Protein AF-A0A1V5ZKK0-F1 (afdb_monomer_lite)

Secondary structure (DSSP, 8-state):
-EEEEEEE-TT--EEEEEEEEEEE--SS-TT-TT---EEEEEEEEEEEEESS--BTTT-----EEEEEEE--TTEEEEEEES--TT-EE--SSS--GGGEEEETTEEEEE--SS--EEEEEEGGG-EEEEEEEETTTTEEEEEEEPPPSSB-----SS--TT-TTS--EEEEEEE-GGG-EEEEEEE-PBPEETTEE--EEEEEEEEEEES-HHHHHHHIIIII-----TTT-

Radius of gyration: 18.21 Å; chains: 1; bounding box: 48×32×50 Å

Foldseek 3Di:
DKDWDWDQDPLRDTWTKIKDKDKDWDPDDPPCPPFPKDKGKMKIKIKIFTPDWAFPVRDDDWDKDKDKDFAQAPKKKWWFFPAAPPQKDFLAFDDQPVQWDGDPGHIIGRAEAAGKGKIFGAVVRHIQWMWMADQVQQKIKIKGWDADDADFWAPHPDDRVVDGRPGGGQWMWIRGHVVRMIMTMGIYHFDDDPSTTGMTMIMMMMMMIHDHNVSVQVCCCPPVVDHDDPVSD

Sequence (233 aa):
MDKRILLLNRKGVQVDVNYRRMVSSPGAVPGLDGYALKWVCYHTEDSFAPNGNYREQEVLFAPWSLEQFPGADGIVAFAGADHTDDIVNSDFYGDPSDRITGTPYGFVYRLGGEGRQQIGVKINSRPRMIGALDTRRSLLLLRKTRQEPGLYFNIADNEQVAGPFSAADLYSIFNGGDLGFYELETIGAMNTADGCLAASALYSETLILKGRTAELLRYLSEREDVRLDSSLI

Structure (mmCIF, N/CA/C/O backbone):
data_AF-A0A1V5ZKK0-F1
#
_entry.id   AF-A0A1V5ZKK0-F1
#
loop_
_atom_site.group_PDB
_atom_site.id
_atom_site.type_symbol
_atom_site.label_atom_id
_atom_site.label_alt_id
_atom_site.label_comp_id
_atom_site.label_asym_id
_atom_site.label_entity_id
_atom_site.label_seq_id
_atom_site.pdbx_PDB_ins_code
_atom_site.Cartn_x
_atom_site.Cartn_y
_atom_site.Cartn_z
_atom_site.occupancy
_atom_site.B_iso_or_equiv
_atom_site.auth_seq_id
_atom_site.auth_comp_id
_atom_site.auth_asym_id
_atom_site.auth_atom_id
_atom_site.pdbx_PDB_model_num
ATOM 1 N N . MET A 1 1 ? -21.713 -8.243 -5.086 1.00 65.88 1 MET A N 1
ATOM 2 C CA . MET A 1 1 ? -22.390 -9.238 -4.229 1.00 65.88 1 MET A CA 1
ATOM 3 C C . MET A 1 1 ? -22.191 -8.773 -2.808 1.00 65.88 1 MET A C 1
ATOM 5 O O . MET A 1 1 ? -21.046 -8.533 -2.443 1.00 65.88 1 MET A O 1
ATOM 9 N N . ASP A 1 2 ? -23.276 -8.613 -2.061 1.00 86.75 2 ASP A N 1
ATOM 10 C CA . ASP A 1 2 ? -23.209 -8.156 -0.675 1.00 86.75 2 ASP A CA 1
ATOM 11 C C . ASP A 1 2 ? -23.168 -9.380 0.237 1.00 86.75 2 ASP A C 1
ATOM 13 O O . ASP A 1 2 ? -23.945 -10.325 0.069 1.00 86.75 2 ASP A O 1
ATOM 17 N N . LYS A 1 3 ? -22.223 -9.391 1.173 1.00 95.50 3 LYS A N 1
ATOM 18 C CA . LYS A 1 3 ? -22.030 -10.466 2.144 1.00 95.50 3 LYS A CA 1
ATOM 19 C C . LYS A 1 3 ? -22.194 -9.889 3.540 1.00 95.50 3 LYS A C 1
ATOM 21 O O . LYS A 1 3 ? -21.447 -8.999 3.924 1.00 95.50 3 LYS A O 1
ATOM 26 N N . ARG A 1 4 ? -23.126 -10.429 4.323 1.00 96.94 4 ARG A N 1
ATOM 27 C CA . ARG A 1 4 ? -23.200 -10.143 5.759 1.00 96.94 4 ARG A CA 1
ATOM 28 C C . ARG A 1 4 ? -22.134 -10.952 6.494 1.00 96.94 4 ARG A C 1
ATOM 30 O O . ARG A 1 4 ? -21.988 -12.150 6.243 1.00 96.94 4 ARG A O 1
ATOM 37 N N . ILE A 1 5 ? -21.377 -10.300 7.366 1.00 96.19 5 ILE A N 1
ATOM 38 C CA . ILE A 1 5 ? -20.265 -10.881 8.118 1.00 96.19 5 ILE A CA 1
ATOM 39 C C . ILE A 1 5 ? -20.448 -10.520 9.591 1.00 96.19 5 ILE A C 1
ATOM 41 O O . ILE A 1 5 ? -20.732 -9.373 9.922 1.00 96.19 5 ILE A O 1
ATOM 45 N N . LEU A 1 6 ? -20.264 -11.505 10.467 1.00 96.50 6 LEU A N 1
ATOM 46 C CA . LEU A 1 6 ? -20.140 -11.298 11.906 1.00 96.50 6 LEU A CA 1
ATOM 47 C C . LEU A 1 6 ? -18.670 -11.442 12.284 1.00 96.50 6 LEU A C 1
ATOM 49 O O . LEU A 1 6 ? -18.073 -12.497 12.067 1.00 96.50 6 LEU A O 1
ATOM 53 N N . LEU A 1 7 ? -18.094 -10.377 12.827 1.00 94.94 7 LEU A N 1
ATOM 54 C CA . LEU A 1 7 ? -16.702 -10.313 13.260 1.00 94.94 7 LEU A CA 1
ATOM 55 C C . LEU A 1 7 ? -16.649 -10.202 14.779 1.00 94.94 7 LEU A C 1
ATOM 57 O O . LEU A 1 7 ? -17.482 -9.533 15.381 1.00 94.94 7 LEU A O 1
ATOM 61 N N . LEU A 1 8 ? -15.668 -10.847 15.402 1.00 95.00 8 LEU A N 1
ATOM 62 C CA . LEU A 1 8 ? -15.460 -10.799 16.845 1.00 95.00 8 LEU A CA 1
ATOM 63 C C . LEU A 1 8 ? -14.111 -10.144 17.123 1.00 95.00 8 LEU A C 1
ATOM 65 O O . LEU A 1 8 ? -13.084 -10.643 16.667 1.00 95.00 8 LEU A O 1
ATOM 69 N N . ASN A 1 9 ? -14.105 -9.039 17.865 1.00 91.88 9 ASN A N 1
ATOM 70 C CA . ASN A 1 9 ? -12.850 -8.403 18.262 1.00 91.88 9 ASN A CA 1
ATOM 71 C C . ASN A 1 9 ? -12.283 -9.010 19.561 1.00 91.88 9 ASN A C 1
ATOM 73 O O . ASN A 1 9 ? -12.950 -9.769 20.266 1.00 91.88 9 ASN A O 1
ATOM 77 N N . ARG A 1 10 ? -11.049 -8.629 19.923 1.00 88.06 10 ARG A N 1
ATOM 78 C CA . ARG A 1 10 ? -10.360 -9.126 21.132 1.00 88.06 10 ARG A CA 1
ATOM 79 C C . ARG A 1 10 ? -11.076 -8.786 22.452 1.00 88.06 10 ARG A C 1
ATOM 81 O O . ARG A 1 10 ? -10.813 -9.437 23.456 1.00 88.06 10 ARG A O 1
ATOM 88 N N . LYS A 1 11 ? -11.982 -7.799 22.463 1.00 90.75 11 LYS A N 1
ATOM 89 C CA . LYS A 1 11 ? -12.821 -7.445 23.625 1.00 90.75 11 LYS A CA 1
ATOM 90 C C . LYS A 1 11 ? -14.106 -8.284 23.711 1.00 90.75 11 LYS A C 1
ATOM 92 O O . LYS A 1 11 ? -14.902 -8.076 24.620 1.00 90.75 11 LYS A O 1
ATOM 97 N N . GLY A 1 12 ? -14.336 -9.203 22.771 1.00 94.38 12 GLY A N 1
ATOM 98 C CA . GLY A 1 12 ? -15.561 -9.999 22.698 1.00 94.38 12 GLY A CA 1
ATOM 99 C C . GLY A 1 12 ? -16.753 -9.258 22.080 1.00 94.38 12 GLY A C 1
ATOM 100 O O . GLY A 1 12 ? -17.872 -9.764 22.133 1.00 94.38 12 GLY A O 1
ATOM 101 N N . VAL A 1 13 ? -16.539 -8.079 21.484 1.00 95.88 13 VAL A N 1
ATOM 102 C CA . VAL A 1 13 ? -17.599 -7.326 20.799 1.00 95.88 13 VAL A CA 1
ATOM 103 C C . VAL A 1 13 ? -17.849 -7.958 19.434 1.00 95.88 13 VAL A C 1
ATOM 105 O O . VAL A 1 13 ? -16.924 -8.100 18.630 1.00 95.88 13 VAL A O 1
ATOM 108 N N . GLN A 1 14 ? -19.103 -8.330 19.180 1.00 97.06 14 GLN A N 1
ATOM 109 C CA . GLN A 1 14 ? -19.552 -8.820 17.880 1.00 97.06 14 GLN A CA 1
ATOM 110 C C . GLN A 1 14 ? -19.979 -7.649 16.998 1.00 97.06 14 GLN A C 1
ATOM 112 O O . GLN A 1 14 ? -20.911 -6.922 17.337 1.00 97.06 14 GLN A O 1
ATOM 117 N N . VAL A 1 15 ? -19.315 -7.493 15.859 1.00 96.81 15 VAL A N 1
ATOM 118 C CA . VAL A 1 15 ? -19.600 -6.463 14.861 1.00 96.81 15 VAL A CA 1
ATOM 119 C C . VAL A 1 15 ? -20.263 -7.128 13.659 1.00 96.81 15 VAL A C 1
ATOM 121 O O . VAL A 1 15 ? -19.663 -7.966 12.986 1.00 96.81 15 VAL A O 1
ATOM 124 N N . ASP A 1 16 ? -21.519 -6.776 13.416 1.00 97.56 16 ASP A N 1
ATOM 125 C CA . ASP A 1 16 ? -22.316 -7.212 12.276 1.00 97.56 16 ASP A CA 1
ATOM 126 C C . ASP A 1 16 ? -22.197 -6.169 11.171 1.00 97.56 16 ASP A C 1
ATOM 128 O O . ASP A 1 16 ? -22.579 -5.010 11.353 1.00 97.56 16 ASP A O 1
ATOM 132 N N . VAL A 1 17 ? -21.643 -6.572 10.034 1.00 97.00 17 VAL A N 1
ATOM 133 C CA . VAL A 1 17 ? -21.359 -5.677 8.914 1.00 97.00 17 VAL A CA 1
ATOM 134 C C . VAL A 1 17 ? -21.806 -6.297 7.601 1.00 97.00 17 VAL A C 1
ATOM 136 O O . VAL A 1 17 ? -21.668 -7.501 7.372 1.00 97.00 17 VAL A O 1
ATOM 139 N N . ASN A 1 18 ? -22.291 -5.461 6.692 1.00 97.69 18 ASN A N 1
ATOM 140 C CA . ASN A 1 18 ? -22.380 -5.810 5.283 1.00 97.69 18 ASN A CA 1
ATOM 141 C C . ASN A 1 18 ? -21.073 -5.425 4.604 1.00 97.69 18 ASN A C 1
ATOM 143 O O . ASN A 1 18 ? -20.623 -4.288 4.718 1.00 97.69 18 ASN A O 1
ATOM 147 N N . TYR A 1 19 ? -20.493 -6.372 3.885 1.00 96.88 19 TYR A N 1
ATOM 148 C CA . TYR A 1 19 ? -19.326 -6.186 3.043 1.00 96.88 19 TYR A CA 1
ATOM 149 C C . TYR A 1 19 ? -19.723 -6.265 1.575 1.00 96.88 19 TYR A C 1
ATOM 151 O O . TYR A 1 19 ? -20.467 -7.165 1.169 1.00 96.88 19 TYR A O 1
ATOM 159 N N . ARG A 1 20 ? -19.167 -5.365 0.769 1.00 97.06 20 ARG A N 1
ATOM 160 C CA . ARG A 1 20 ? -19.293 -5.377 -0.683 1.00 97.06 20 ARG A CA 1
ATOM 161 C C . ARG A 1 20 ? -17.936 -5.102 -1.311 1.00 97.06 20 ARG A C 1
ATOM 163 O O . ARG A 1 20 ? -17.318 -4.090 -1.008 1.00 97.06 20 ARG A O 1
ATOM 170 N N . ARG A 1 21 ? -17.533 -5.959 -2.250 1.00 96.31 21 ARG A N 1
ATOM 171 C CA . ARG A 1 21 ? -16.436 -5.678 -3.182 1.00 96.31 21 ARG A CA 1
ATOM 172 C C . ARG A 1 21 ? -16.983 -5.420 -4.570 1.00 96.31 21 ARG A C 1
ATOM 174 O O . ARG A 1 21 ? -17.710 -6.254 -5.121 1.00 96.31 21 ARG A O 1
ATOM 181 N N . MET A 1 22 ? -16.605 -4.287 -5.137 1.00 96.94 22 MET A N 1
ATOM 182 C CA . MET A 1 22 ? -16.745 -4.011 -6.560 1.00 96.94 22 MET A CA 1
ATOM 183 C C . MET A 1 22 ? -15.374 -4.114 -7.209 1.00 96.94 22 MET A C 1
ATOM 185 O O . MET A 1 22 ? -14.400 -3.609 -6.664 1.00 96.94 22 MET A O 1
ATOM 189 N N . VAL A 1 23 ? -15.309 -4.785 -8.358 1.00 96.81 23 VAL A N 1
ATOM 190 C CA . VAL A 1 23 ? -14.100 -4.872 -9.179 1.00 96.81 23 VAL A CA 1
ATOM 191 C C . VAL A 1 23 ? -14.446 -4.362 -10.564 1.00 96.81 23 VAL A C 1
ATOM 193 O O . VAL A 1 23 ? -15.435 -4.800 -11.156 1.00 96.81 23 VAL A O 1
ATOM 196 N N . SER A 1 24 ? -13.643 -3.445 -11.082 1.00 97.38 24 SER A N 1
ATOM 197 C CA . SER A 1 24 ? -13.772 -2.933 -12.442 1.00 97.38 24 SER A CA 1
ATOM 198 C C . SER A 1 24 ? -12.408 -2.898 -13.116 1.00 97.38 24 SER A C 1
ATOM 200 O O . SER A 1 24 ? -11.375 -2.812 -12.464 1.00 97.38 24 SER A O 1
ATOM 202 N N . SER A 1 25 ? -12.398 -2.991 -14.441 1.00 96.69 25 SER A N 1
ATOM 203 C CA . SER A 1 25 ? -11.200 -2.792 -15.255 1.00 96.69 25 SER A CA 1
ATOM 204 C C . SER A 1 25 ? -11.478 -1.625 -16.190 1.00 96.69 25 SER A C 1
ATOM 206 O O . SER A 1 25 ? -12.522 -1.636 -16.854 1.00 96.69 25 SER A O 1
ATOM 208 N N . PRO A 1 26 ? -10.589 -0.628 -16.285 1.00 94.38 26 PRO A N 1
ATOM 209 C CA . PRO A 1 26 ? -10.752 0.419 -17.274 1.00 94.38 26 PRO A CA 1
ATOM 210 C C . PRO A 1 26 ? -10.503 -0.146 -18.682 1.00 94.38 26 PRO A C 1
ATOM 212 O O . PRO A 1 26 ? -9.769 -1.119 -18.862 1.00 94.38 26 PRO A O 1
ATOM 215 N N . GLY A 1 27 ? -11.114 0.475 -19.696 1.00 91.31 27 GLY A N 1
ATOM 216 C CA . GLY A 1 27 ? -10.881 0.115 -21.103 1.00 91.31 27 GLY A CA 1
ATOM 217 C C . GLY A 1 27 ? -9.510 0.559 -21.632 1.00 91.31 27 GLY A C 1
ATOM 218 O O . GLY A 1 27 ? -9.041 0.040 -22.641 1.00 91.31 27 GLY A O 1
ATOM 219 N N . ALA A 1 28 ? -8.867 1.504 -20.947 1.00 91.31 28 ALA A N 1
ATOM 220 C CA . ALA A 1 28 ? -7.518 1.986 -21.212 1.00 91.31 28 ALA A CA 1
ATOM 221 C C . ALA A 1 28 ? -6.907 2.532 -19.915 1.00 91.31 28 ALA A C 1
ATOM 223 O O . ALA A 1 28 ? -7.636 2.995 -19.039 1.00 91.31 28 ALA A O 1
ATOM 224 N N . VAL A 1 29 ? -5.579 2.520 -19.807 1.00 91.50 29 VAL A N 1
ATOM 225 C CA . VAL A 1 29 ? -4.860 3.149 -18.690 1.00 91.50 29 VAL A CA 1
ATOM 226 C C . VAL A 1 29 ? -4.329 4.502 -19.164 1.00 91.50 29 VAL A C 1
ATOM 228 O O . VAL A 1 29 ? -3.490 4.533 -20.071 1.00 91.50 29 VAL A O 1
ATOM 231 N N . PRO A 1 30 ? -4.804 5.622 -18.592 1.00 84.88 30 PRO A N 1
ATOM 232 C CA . PRO A 1 30 ? -4.354 6.946 -18.994 1.00 84.88 30 PRO A CA 1
ATOM 233 C C . PRO A 1 30 ? -2.834 7.083 -18.890 1.00 84.88 30 PRO A C 1
ATOM 235 O O . PRO A 1 30 ? -2.241 6.799 -17.852 1.00 84.88 30 PRO A O 1
ATOM 238 N N . GLY A 1 31 ? -2.194 7.570 -19.953 1.00 85.44 31 GLY A N 1
ATOM 239 C CA . GLY A 1 31 ? -0.760 7.849 -19.921 1.00 85.44 31 GLY A CA 1
ATOM 240 C C . GLY A 1 31 ? 0.167 6.674 -20.189 1.00 85.44 31 GLY A C 1
ATOM 241 O O . GLY A 1 31 ? 1.368 6.834 -19.990 1.00 85.44 31 GLY A O 1
ATOM 242 N N . LEU A 1 32 ? -0.359 5.530 -20.633 1.00 92.19 32 LEU A N 1
ATOM 243 C CA . LEU A 1 32 ? 0.457 4.467 -21.230 1.00 92.19 32 LEU A CA 1
ATOM 244 C C . LEU A 1 32 ? 0.699 4.662 -22.732 1.00 92.19 32 LEU A C 1
ATOM 246 O O . LEU A 1 32 ? 1.518 3.948 -23.314 1.00 92.19 32 LEU A O 1
ATOM 250 N N . ASP A 1 33 ? 0.031 5.630 -23.361 1.00 89.75 33 ASP A N 1
ATOM 251 C CA . ASP A 1 33 ? 0.259 5.962 -24.765 1.00 89.75 33 ASP A CA 1
ATOM 252 C C . ASP A 1 33 ? 1.728 6.346 -24.994 1.00 89.75 33 ASP A C 1
ATOM 254 O O . ASP A 1 33 ? 2.288 7.192 -24.298 1.00 89.75 33 ASP A O 1
ATOM 258 N N . GLY A 1 34 ? 2.367 5.701 -25.971 1.00 91.06 34 GLY A N 1
ATOM 259 C CA . GLY A 1 34 ? 3.783 5.920 -26.280 1.00 91.06 34 GLY A CA 1
ATOM 260 C C . GLY A 1 34 ? 4.771 5.081 -25.461 1.00 91.06 34 GLY A C 1
ATOM 261 O O . GLY A 1 34 ? 5.978 5.240 -25.646 1.00 91.06 34 GLY A O 1
ATOM 262 N N . TYR A 1 35 ? 4.308 4.169 -24.602 1.00 95.69 35 TYR A N 1
ATOM 263 C CA . TYR A 1 35 ? 5.154 3.160 -23.954 1.00 95.69 35 TYR A CA 1
ATOM 264 C C . TYR A 1 35 ? 4.993 1.796 -24.626 1.00 95.69 35 TYR A C 1
ATOM 266 O O . TYR A 1 35 ? 3.882 1.350 -24.913 1.00 95.69 35 TYR A O 1
ATOM 274 N N . ALA A 1 36 ? 6.101 1.083 -24.845 1.00 95.88 36 ALA A N 1
ATOM 275 C CA . ALA A 1 36 ? 6.075 -0.281 -25.381 1.00 95.88 36 ALA A CA 1
ATOM 276 C C . ALA A 1 36 ? 5.789 -1.314 -24.271 1.00 95.88 36 ALA A C 1
ATOM 278 O O . ALA A 1 36 ? 6.576 -2.239 -24.038 1.00 95.88 36 ALA A O 1
ATOM 279 N N . LEU A 1 37 ? 4.668 -1.137 -23.564 1.00 97.31 37 LEU A N 1
ATOM 280 C CA . LEU A 1 37 ? 4.281 -1.905 -22.380 1.00 97.31 37 LEU A CA 1
ATOM 281 C C . LEU A 1 37 ? 2.935 -2.607 -22.578 1.00 97.31 37 LEU A C 1
ATOM 283 O O . LEU A 1 37 ? 1.979 -2.050 -23.112 1.00 97.31 37 LEU A O 1
ATOM 287 N N . LYS A 1 38 ? 2.855 -3.848 -22.101 1.00 97.44 38 LYS A N 1
ATOM 288 C CA . LYS A 1 38 ? 1.590 -4.550 -21.864 1.00 97.44 38 LYS A CA 1
ATOM 289 C C . LYS A 1 38 ? 1.120 -4.235 -20.454 1.00 97.44 38 LYS A C 1
ATOM 291 O O . LYS A 1 38 ? 1.954 -4.040 -19.572 1.00 97.44 38 LYS A O 1
ATOM 296 N N . TRP A 1 39 ? -0.188 -4.245 -20.237 1.00 97.69 39 TRP A N 1
ATOM 297 C CA . TRP A 1 39 ? -0.750 -3.875 -18.949 1.00 97.69 39 TRP A CA 1
ATOM 298 C C . TRP A 1 39 ? -1.943 -4.741 -18.551 1.00 97.69 39 TRP A C 1
ATOM 300 O O . TRP A 1 39 ? -2.656 -5.275 -19.400 1.00 97.69 39 TRP A O 1
ATOM 310 N N . VAL A 1 40 ? -2.140 -4.851 -17.242 1.00 97.38 40 VAL A N 1
ATOM 311 C CA . VAL A 1 40 ? -3.392 -5.240 -16.589 1.00 97.38 40 VAL A CA 1
ATOM 312 C C . VAL A 1 40 ? -3.670 -4.172 -15.541 1.00 97.38 40 VAL A C 1
ATOM 314 O O . VAL A 1 40 ? -2.775 -3.824 -14.775 1.00 97.38 40 VAL A O 1
ATOM 317 N N . CYS A 1 41 ? -4.883 -3.633 -15.526 1.00 98.06 41 CYS A N 1
ATOM 318 C CA . CYS A 1 41 ? -5.301 -2.628 -14.560 1.00 98.06 41 CYS A CA 1
ATOM 319 C C . CYS A 1 41 ? -6.688 -2.980 -14.049 1.00 98.06 41 CYS A C 1
ATOM 321 O O . CYS A 1 41 ? -7.555 -3.352 -14.840 1.00 98.06 41 CYS A O 1
ATOM 323 N N . TYR A 1 42 ? -6.895 -2.865 -12.747 1.00 97.94 42 TYR A N 1
ATOM 324 C CA . TYR A 1 42 ? -8.217 -2.974 -12.156 1.00 97.94 42 TYR A CA 1
ATOM 325 C C . TYR A 1 42 ? -8.333 -2.100 -10.917 1.00 97.94 42 TYR A C 1
ATOM 327 O O . TYR A 1 42 ? -7.350 -1.781 -10.245 1.00 97.94 42 TYR A O 1
ATOM 335 N N . HIS A 1 43 ? -9.571 -1.728 -10.626 1.00 97.56 43 HIS A N 1
ATOM 336 C CA . HIS A 1 43 ? -9.966 -0.986 -9.446 1.00 97.56 43 HIS A CA 1
ATOM 337 C C . HIS A 1 43 ? -10.792 -1.889 -8.548 1.00 97.56 43 HIS A C 1
ATOM 339 O O . HIS A 1 43 ? -11.647 -2.641 -9.024 1.00 97.56 43 HIS A O 1
ATOM 345 N N . THR A 1 44 ? -10.552 -1.794 -7.248 1.00 97.56 44 THR A N 1
ATOM 346 C CA . THR A 1 44 ? -11.376 -2.416 -6.220 1.00 97.56 44 THR A CA 1
ATOM 347 C C . THR A 1 44 ? -11.959 -1.346 -5.317 1.00 97.56 44 THR A C 1
ATOM 349 O O . THR A 1 44 ? -11.225 -0.496 -4.823 1.00 97.56 44 THR A O 1
ATOM 352 N N . GLU A 1 45 ? -13.262 -1.414 -5.071 1.00 97.31 45 GLU A N 1
ATOM 353 C CA . GLU A 1 45 ? -13.912 -0.689 -3.981 1.00 97.31 45 GLU A CA 1
ATOM 354 C C . GLU A 1 45 ? -14.405 -1.715 -2.960 1.00 97.31 45 GLU A C 1
ATOM 356 O O . GLU A 1 45 ? -15.302 -2.513 -3.250 1.00 97.31 45 GLU A O 1
ATOM 361 N N . ASP A 1 46 ? -13.788 -1.706 -1.783 1.00 96.81 46 ASP A N 1
ATOM 362 C CA . ASP A 1 46 ? -14.150 -2.522 -0.630 1.00 96.81 46 ASP A CA 1
ATOM 363 C C . ASP A 1 46 ? -14.949 -1.670 0.355 1.00 96.81 46 ASP A C 1
ATOM 365 O O . ASP A 1 46 ? -14.372 -0.858 1.075 1.00 96.81 46 ASP A O 1
ATOM 369 N N . SER A 1 47 ? -16.272 -1.839 0.385 1.00 96.38 47 SER A N 1
ATOM 370 C CA . SER A 1 47 ? -17.173 -1.100 1.275 1.00 96.38 47 SER A CA 1
ATOM 371 C C . SER A 1 47 ? -17.637 -1.966 2.445 1.00 96.38 47 SER A C 1
ATOM 373 O O . SER A 1 47 ? -18.015 -3.128 2.262 1.00 96.38 47 SER A O 1
ATOM 375 N N . PHE A 1 48 ? -17.705 -1.366 3.631 1.00 96.19 48 PHE A N 1
ATOM 376 C CA . PHE A 1 48 ? -18.280 -1.957 4.832 1.00 96.19 48 PHE A CA 1
ATOM 377 C C . PHE A 1 48 ? -19.354 -1.042 5.412 1.00 96.19 48 PHE A C 1
ATOM 379 O O . PHE A 1 48 ? -19.143 0.161 5.553 1.00 96.19 48 PHE A O 1
ATOM 386 N N . ALA A 1 49 ? -20.501 -1.613 5.771 1.00 96.88 49 ALA A N 1
ATOM 387 C CA . ALA A 1 49 ? -21.603 -0.900 6.406 1.00 96.88 49 ALA A CA 1
ATOM 388 C C . ALA A 1 49 ? -22.042 -1.646 7.677 1.00 96.88 49 ALA A C 1
ATOM 390 O O . ALA A 1 49 ? -22.497 -2.789 7.566 1.00 96.88 49 ALA A O 1
ATOM 391 N N . PRO A 1 50 ? -21.906 -1.050 8.874 1.00 97.31 50 PRO A N 1
ATOM 392 C CA . PRO A 1 50 ? -22.351 -1.684 10.108 1.00 97.31 50 PRO A CA 1
ATOM 393 C C . PRO A 1 50 ? -23.880 -1.801 10.151 1.00 97.31 50 PRO A C 1
ATOM 395 O O . PRO A 1 50 ? -24.600 -0.872 9.794 1.00 97.31 50 PRO A O 1
ATOM 398 N N . ASN A 1 51 ? -24.374 -2.950 10.610 1.00 96.81 51 ASN A N 1
ATOM 399 C CA . ASN A 1 51 ? -25.802 -3.239 10.794 1.00 96.81 51 ASN A CA 1
ATOM 400 C C . ASN A 1 51 ? -26.310 -2.871 12.203 1.00 96.81 51 ASN A C 1
ATOM 402 O O . ASN A 1 51 ? -27.463 -3.140 12.541 1.00 96.81 51 ASN A O 1
ATOM 406 N N . GLY A 1 52 ? -25.455 -2.281 13.038 1.00 94.75 52 GLY A N 1
ATOM 407 C CA . GLY A 1 52 ? -25.753 -1.899 14.413 1.00 94.75 52 GLY A CA 1
ATOM 408 C C . GLY A 1 52 ? -24.920 -0.703 14.865 1.00 94.75 52 GLY A C 1
ATOM 409 O O . GLY A 1 52 ? -24.054 -0.221 14.138 1.00 94.75 52 GLY A O 1
ATOM 410 N N . ASN A 1 53 ? -25.184 -0.239 16.085 1.00 95.69 53 ASN A N 1
ATOM 411 C CA . ASN A 1 53 ? -24.466 0.883 16.682 1.00 95.69 53 ASN A CA 1
ATOM 412 C C . ASN A 1 53 ? -23.310 0.357 17.532 1.00 95.69 53 ASN A C 1
ATOM 414 O O . ASN A 1 53 ? -23.533 -0.245 18.582 1.00 95.69 53 ASN A O 1
ATOM 418 N N . TYR A 1 54 ? -22.085 0.608 17.081 1.00 96.81 54 TYR A N 1
ATOM 419 C CA . TYR A 1 54 ? -20.861 0.209 17.772 1.00 96.81 54 TYR A CA 1
ATOM 420 C C . TYR A 1 54 ? -20.102 1.462 18.176 1.00 96.81 54 TYR A C 1
ATOM 422 O O . TYR A 1 54 ? -19.753 2.251 17.302 1.00 96.81 54 TYR A O 1
ATOM 430 N N . ARG A 1 55 ? -19.845 1.673 19.470 1.00 96.06 55 ARG A N 1
ATOM 431 C CA . ARG A 1 55 ? -19.114 2.870 19.907 1.00 96.06 55 ARG A CA 1
ATOM 432 C C . ARG A 1 55 ? -17.676 2.802 19.418 1.00 96.06 55 ARG A C 1
ATOM 434 O O . ARG A 1 55 ? -17.033 1.760 19.528 1.00 96.06 55 ARG A O 1
ATOM 441 N N . GLU A 1 56 ? -17.137 3.926 18.969 1.00 93.19 56 GLU A N 1
ATOM 442 C CA . GLU A 1 56 ? -15.757 4.006 18.463 1.00 93.19 56 GLU A CA 1
ATOM 443 C C . GLU A 1 56 ? -14.687 3.605 19.500 1.00 93.19 56 GLU A C 1
ATOM 445 O O . GLU A 1 56 ? -13.581 3.217 19.152 1.00 93.19 56 GLU A O 1
ATOM 450 N N . GLN A 1 57 ? -15.026 3.631 20.792 1.00 92.06 57 GLN A N 1
ATOM 451 C CA . GLN A 1 57 ? -14.145 3.205 21.889 1.00 92.06 57 GLN A CA 1
ATOM 452 C C . GLN A 1 57 ? -14.122 1.673 22.087 1.00 92.06 57 GLN A C 1
ATOM 454 O O . GLN A 1 57 ? -13.238 1.112 22.751 1.00 92.06 57 GLN A O 1
ATOM 459 N N . GLU A 1 58 ? -15.119 0.975 21.545 1.00 94.00 58 GLU A N 1
ATOM 460 C CA . GLU A 1 58 ? -15.322 -0.467 21.708 1.00 94.00 58 GLU A CA 1
ATOM 461 C C . GLU A 1 58 ? -14.775 -1.266 20.525 1.00 94.00 58 GLU A C 1
ATOM 463 O O . GLU A 1 58 ? -14.436 -2.442 20.693 1.00 94.00 58 GLU A O 1
ATOM 468 N N . VAL A 1 59 ? -14.648 -0.635 19.354 1.00 94.75 59 VAL A N 1
ATOM 469 C CA . VAL A 1 59 ? -14.245 -1.279 18.102 1.00 94.75 59 VAL A CA 1
ATOM 470 C C . VAL A 1 59 ? -13.192 -0.461 17.363 1.00 94.75 59 VAL A C 1
ATOM 472 O O . VAL A 1 59 ? -13.267 0.758 17.312 1.00 94.75 59 VAL A O 1
ATOM 475 N N . LEU A 1 60 ? -12.239 -1.159 16.749 1.00 93.69 60 LEU A N 1
ATOM 476 C CA . LEU A 1 60 ? -11.380 -0.622 15.700 1.00 93.69 60 LEU A CA 1
ATOM 477 C C . LEU A 1 60 ? -11.669 -1.425 14.442 1.00 93.69 60 LEU A C 1
ATOM 479 O O . LEU A 1 60 ? -11.602 -2.656 14.469 1.00 93.69 60 LEU A O 1
ATOM 483 N N . PHE A 1 61 ? -12.072 -0.738 13.379 1.00 94.50 61 PHE A N 1
ATOM 484 C CA . PHE A 1 61 ? -12.546 -1.381 12.164 1.00 94.50 61 PHE A CA 1
ATOM 485 C C . PHE A 1 61 ? -12.178 -0.553 10.936 1.00 94.50 61 PHE A C 1
ATOM 487 O O . PHE A 1 61 ? -12.744 0.515 10.711 1.00 94.50 61 PHE A O 1
ATOM 494 N N . ALA A 1 62 ? -11.254 -1.066 10.129 1.00 93.38 62 ALA A N 1
ATOM 495 C CA . ALA A 1 62 ? -10.794 -0.424 8.908 1.00 93.38 62 ALA A CA 1
ATOM 496 C C . ALA A 1 62 ? -10.759 -1.433 7.749 1.00 93.38 62 ALA A C 1
ATOM 498 O O . ALA A 1 62 ? -10.418 -2.599 7.964 1.00 93.38 62 ALA A O 1
ATOM 499 N N . PRO A 1 63 ? -11.111 -1.010 6.523 1.00 94.00 63 PRO A N 1
ATOM 500 C CA . PRO A 1 63 ? -10.918 -1.824 5.336 1.00 94.00 63 PRO A CA 1
ATOM 501 C C . PRO A 1 63 ? -9.428 -1.922 4.984 1.00 94.00 63 PRO A C 1
ATOM 503 O O . PRO A 1 63 ? -8.698 -0.933 5.016 1.00 94.00 63 PRO A O 1
ATOM 506 N N . TRP A 1 64 ? -9.003 -3.113 4.579 1.00 92.88 64 TRP A N 1
ATOM 507 C CA . TRP A 1 64 ? -7.660 -3.392 4.071 1.00 92.88 64 TRP A CA 1
ATOM 508 C C . TRP A 1 64 ? -7.742 -4.253 2.806 1.00 92.88 64 TRP A C 1
ATOM 510 O O . TRP A 1 64 ? -8.694 -5.015 2.613 1.00 92.88 64 TRP A O 1
ATOM 520 N N . SER A 1 65 ? -6.769 -4.112 1.912 1.00 95.06 65 SER A N 1
ATOM 521 C CA . SER A 1 65 ? -6.689 -4.898 0.680 1.00 95.06 65 SER A CA 1
ATOM 522 C C . SER A 1 65 ? -5.231 -5.162 0.349 1.00 95.06 65 SER A C 1
ATOM 524 O O . SER A 1 65 ? -4.434 -4.224 0.321 1.00 95.06 65 SER A O 1
ATOM 526 N N . LEU A 1 66 ? -4.888 -6.410 0.036 1.00 94.38 66 LEU A N 1
ATOM 527 C CA . LEU A 1 66 ? -3.529 -6.841 -0.290 1.00 94.38 66 LEU A CA 1
ATOM 528 C C . LEU A 1 66 ? -3.477 -7.540 -1.647 1.00 94.38 66 LEU A C 1
ATOM 530 O O . LEU A 1 66 ? -4.445 -8.177 -2.063 1.00 94.38 66 LEU A O 1
ATOM 534 N N . GLU A 1 67 ? -2.330 -7.422 -2.308 1.00 96.50 67 GLU A N 1
ATOM 535 C CA . GLU A 1 67 ? -1.956 -8.239 -3.459 1.00 96.50 67 GLU A CA 1
ATOM 536 C C . GLU A 1 67 ? -0.674 -8.990 -3.115 1.00 96.50 67 GLU A C 1
ATOM 538 O O . GLU A 1 67 ? 0.306 -8.364 -2.707 1.00 96.50 67 GLU A O 1
ATOM 543 N N . GLN A 1 68 ? -0.684 -10.310 -3.295 1.00 96.75 68 GLN A N 1
ATOM 544 C CA . GLN A 1 68 ? 0.439 -11.190 -2.981 1.00 96.75 68 GLN A CA 1
ATOM 545 C C . GLN A 1 68 ? 1.108 -11.680 -4.267 1.00 96.75 68 GLN A C 1
ATOM 547 O O . GLN A 1 68 ? 0.446 -12.197 -5.173 1.00 96.75 68 GLN A O 1
ATOM 552 N N . PHE A 1 69 ? 2.434 -11.582 -4.330 1.00 95.31 69 PHE A N 1
ATOM 553 C CA . PHE A 1 69 ? 3.217 -11.928 -5.514 1.00 95.31 69 PHE A CA 1
ATOM 554 C C . PHE A 1 69 ? 4.323 -12.943 -5.202 1.00 95.31 69 PHE A C 1
ATOM 556 O O . PHE A 1 69 ? 4.938 -12.886 -4.137 1.00 95.31 69 PHE A O 1
ATOM 563 N N . PRO A 1 70 ? 4.606 -13.883 -6.125 1.00 94.12 70 PRO A N 1
ATOM 564 C CA . PRO A 1 70 ? 5.560 -14.957 -5.881 1.00 94.12 70 PRO A CA 1
ATOM 565 C C . PRO A 1 70 ? 7.020 -14.520 -6.058 1.00 94.12 70 PRO A C 1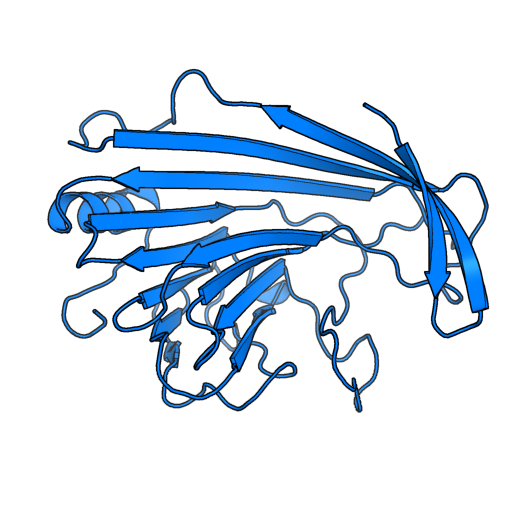
ATOM 567 O O . PRO A 1 70 ? 7.402 -13.920 -7.070 1.00 94.12 70 PRO A O 1
ATOM 570 N N . GLY A 1 71 ? 7.865 -14.990 -5.146 1.00 90.12 71 GLY A N 1
ATOM 571 C CA . GLY A 1 71 ? 9.293 -14.695 -5.049 1.00 90.12 71 GLY A CA 1
ATOM 572 C C . GLY A 1 71 ? 9.554 -13.283 -4.536 1.00 90.12 71 GLY A C 1
ATOM 573 O O . GLY A 1 71 ? 8.773 -12.390 -4.814 1.00 90.12 71 GLY A O 1
ATOM 574 N N . ALA A 1 72 ? 10.657 -13.083 -3.815 1.00 88.88 72 ALA A N 1
ATOM 575 C CA . ALA A 1 72 ? 11.074 -11.772 -3.304 1.00 88.88 72 ALA A CA 1
ATOM 576 C C . ALA A 1 72 ? 12.544 -11.440 -3.644 1.00 88.88 72 ALA A C 1
ATOM 578 O O . ALA A 1 72 ? 12.928 -10.274 -3.696 1.00 88.88 72 ALA A O 1
ATOM 579 N N . ASP A 1 73 ? 13.370 -12.449 -3.942 1.00 91.56 73 ASP A N 1
ATOM 580 C CA . ASP A 1 73 ? 14.796 -12.257 -4.209 1.00 91.56 73 ASP A CA 1
ATOM 581 C C . ASP A 1 73 ? 15.077 -11.470 -5.493 1.00 91.56 73 ASP A C 1
ATOM 583 O O . ASP A 1 73 ? 14.735 -11.890 -6.605 1.00 91.56 73 ASP A O 1
ATOM 587 N N . GLY A 1 74 ? 15.800 -10.360 -5.334 1.00 91.12 74 GLY A N 1
ATOM 588 C CA . GLY A 1 74 ? 16.145 -9.451 -6.429 1.00 91.12 74 GLY A CA 1
ATOM 589 C C . GLY A 1 74 ? 14.981 -8.570 -6.884 1.00 91.12 74 GLY A C 1
ATOM 590 O O . GLY A 1 74 ? 15.063 -7.981 -7.960 1.00 91.12 74 GLY A O 1
ATOM 591 N N . ILE A 1 75 ? 13.902 -8.504 -6.098 1.00 96.31 75 ILE A N 1
ATOM 592 C CA . ILE A 1 75 ? 12.804 -7.562 -6.303 1.00 96.31 75 ILE A CA 1
ATOM 593 C C . ILE A 1 75 ? 13.065 -6.316 -5.468 1.00 96.31 75 ILE A C 1
ATOM 595 O O . ILE A 1 75 ? 13.496 -6.382 -4.314 1.00 96.31 75 ILE A O 1
ATOM 599 N N . VAL A 1 76 ? 12.768 -5.173 -6.069 1.00 97.25 76 VAL A N 1
ATOM 600 C CA . VAL A 1 76 ? 12.879 -3.875 -5.419 1.00 97.25 76 VAL A CA 1
ATOM 601 C C . VAL A 1 76 ? 11.488 -3.298 -5.245 1.00 97.25 76 VAL A C 1
ATOM 603 O O . VAL A 1 76 ? 10.816 -2.990 -6.228 1.00 97.25 76 VAL A O 1
ATOM 606 N N . ALA A 1 77 ? 11.054 -3.161 -3.997 1.00 98.00 77 ALA A N 1
ATOM 607 C CA . ALA A 1 77 ? 9.849 -2.429 -3.650 1.00 98.00 77 ALA A CA 1
ATOM 608 C C . ALA A 1 77 ? 10.163 -0.950 -3.405 1.00 98.00 77 ALA A C 1
ATOM 610 O O . ALA A 1 77 ? 11.310 -0.577 -3.163 1.00 98.00 77 ALA A O 1
ATOM 611 N N . PHE A 1 78 ? 9.159 -0.087 -3.491 1.00 98.31 78 PHE A N 1
ATOM 612 C CA . PHE A 1 78 ? 9.328 1.349 -3.292 1.00 98.31 78 PHE A CA 1
ATOM 613 C C . PHE A 1 78 ? 8.012 2.017 -2.901 1.00 98.31 78 PHE A C 1
ATOM 615 O O . PHE A 1 78 ? 6.929 1.469 -3.124 1.00 98.31 78 PHE A O 1
ATOM 622 N N . ALA A 1 79 ? 8.115 3.234 -2.375 1.00 98.19 79 ALA A N 1
ATOM 623 C CA . ALA A 1 79 ? 6.986 4.140 -2.213 1.00 98.19 79 ALA A CA 1
ATOM 624 C C . ALA A 1 79 ? 7.303 5.505 -2.822 1.00 98.19 79 ALA A C 1
ATOM 626 O O . ALA A 1 79 ? 8.437 5.982 -2.738 1.00 98.19 79 ALA A O 1
ATOM 627 N N . GLY A 1 80 ? 6.281 6.126 -3.411 1.00 97.44 80 GLY A N 1
ATOM 628 C CA . GLY A 1 80 ? 6.309 7.517 -3.857 1.00 97.44 80 GLY A CA 1
ATOM 629 C C . GLY A 1 80 ? 5.446 8.380 -2.939 1.00 97.44 80 GLY A C 1
ATOM 630 O O . GLY A 1 80 ? 4.292 8.022 -2.700 1.00 97.44 80 GLY A O 1
ATOM 631 N N . ALA A 1 81 ? 5.964 9.501 -2.440 1.00 96.94 81 ALA A N 1
ATOM 632 C CA . ALA A 1 81 ? 5.265 10.375 -1.492 1.00 96.94 81 ALA A CA 1
ATOM 633 C C . ALA A 1 81 ? 5.613 11.857 -1.673 1.00 96.94 81 ALA A C 1
ATOM 635 O O . ALA A 1 81 ? 6.593 12.196 -2.341 1.00 96.94 81 ALA A O 1
ATOM 636 N N . ASP A 1 82 ? 4.793 12.747 -1.110 1.00 94.94 82 ASP A N 1
ATOM 637 C CA . ASP A 1 82 ? 5.049 14.197 -1.153 1.00 94.94 82 ASP A CA 1
ATOM 638 C C . ASP A 1 82 ? 6.035 14.641 -0.062 1.00 94.94 82 ASP A C 1
ATOM 640 O O . ASP A 1 82 ? 6.773 15.610 -0.243 1.00 94.94 82 ASP A O 1
ATOM 644 N N . HIS A 1 83 ? 6.046 13.946 1.078 1.00 93.31 83 HIS A N 1
ATOM 645 C CA . HIS A 1 83 ? 6.960 14.194 2.188 1.00 93.31 83 HIS A CA 1
ATOM 646 C C . HIS A 1 83 ? 7.789 12.939 2.442 1.00 93.31 83 HIS A C 1
ATOM 648 O O . HIS A 1 83 ? 7.254 11.876 2.742 1.00 93.31 83 HIS A O 1
ATOM 654 N N . THR A 1 84 ? 9.104 13.049 2.298 1.00 92.44 84 THR A N 1
ATOM 655 C CA . THR A 1 84 ? 10.013 11.895 2.357 1.00 92.44 84 THR A CA 1
ATOM 656 C C . THR A 1 84 ? 10.670 11.715 3.720 1.00 92.44 84 THR A C 1
ATOM 658 O O . THR A 1 84 ? 11.257 10.668 3.987 1.00 92.44 84 THR A O 1
ATOM 661 N N . ASP A 1 85 ? 10.566 12.724 4.582 1.00 88.56 85 ASP A N 1
ATOM 662 C CA . ASP A 1 85 ? 11.088 12.675 5.941 1.00 88.56 85 ASP A CA 1
ATOM 663 C C . ASP A 1 85 ? 10.229 11.726 6.781 1.00 88.56 85 ASP A C 1
ATOM 665 O O . ASP A 1 85 ? 9.008 11.864 6.836 1.00 88.56 85 ASP A O 1
ATOM 669 N N . ASP A 1 86 ? 10.872 10.757 7.435 1.00 89.62 86 ASP A N 1
ATOM 670 C CA . ASP A 1 86 ? 10.222 9.821 8.360 1.00 89.62 86 ASP A CA 1
ATOM 671 C C . ASP A 1 86 ? 9.033 9.030 7.759 1.00 89.62 86 ASP A C 1
ATOM 673 O O . ASP A 1 86 ? 8.056 8.715 8.432 1.00 89.62 86 ASP A O 1
ATOM 677 N N . ILE A 1 87 ? 9.105 8.682 6.473 1.00 95.00 87 ILE A N 1
ATOM 678 C CA . ILE A 1 87 ? 8.023 8.009 5.731 1.00 95.00 87 ILE A CA 1
ATOM 679 C C . ILE A 1 87 ? 7.741 6.556 6.163 1.00 95.00 87 ILE A C 1
ATOM 681 O O . ILE A 1 87 ? 6.615 6.074 6.008 1.00 95.00 87 ILE A O 1
ATOM 685 N N . VAL A 1 88 ? 8.744 5.845 6.683 1.00 94.69 88 VAL A N 1
ATOM 686 C CA . VAL A 1 88 ? 8.648 4.413 7.004 1.00 94.69 88 VAL A CA 1
ATOM 687 C C . VAL A 1 88 ? 8.215 4.210 8.449 1.00 94.69 88 VAL A C 1
ATOM 689 O O . VAL A 1 88 ? 8.766 4.813 9.368 1.00 94.69 88 VAL A O 1
ATOM 692 N N . ASN A 1 89 ? 7.253 3.316 8.648 1.00 91.75 89 ASN A N 1
ATOM 693 C CA . ASN A 1 89 ? 6.938 2.729 9.940 1.00 91.75 89 ASN A CA 1
ATOM 694 C C . ASN A 1 89 ? 7.444 1.276 9.997 1.00 91.75 89 ASN A C 1
ATOM 696 O O . ASN A 1 89 ? 7.140 0.486 9.105 1.00 91.75 89 ASN A O 1
ATOM 700 N N . SER A 1 90 ? 8.197 0.918 11.036 1.00 86.94 90 SER A N 1
ATOM 701 C CA . SER A 1 90 ? 8.796 -0.413 11.224 1.00 86.94 90 SER A CA 1
ATOM 702 C C . SER A 1 90 ? 8.231 -1.185 12.425 1.00 86.94 90 SER A C 1
ATOM 704 O O . SER A 1 90 ? 8.783 -2.216 12.793 1.00 86.94 90 SER A O 1
ATOM 706 N N . ASP A 1 91 ? 7.101 -0.753 12.997 1.00 80.00 91 ASP A N 1
ATOM 707 C CA . ASP A 1 91 ? 6.416 -1.385 14.148 1.00 80.00 91 ASP A CA 1
ATOM 708 C C . ASP A 1 91 ? 5.803 -2.786 13.864 1.00 80.00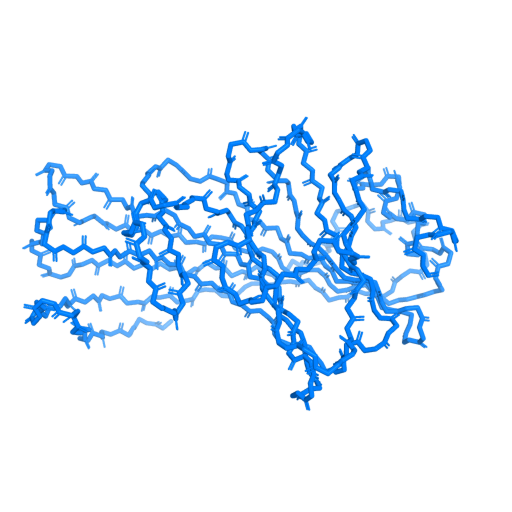 91 ASP A C 1
ATOM 710 O O . ASP A 1 91 ? 5.007 -3.308 14.651 1.00 80.00 91 ASP A O 1
ATOM 714 N N . PHE A 1 92 ? 6.141 -3.415 12.735 1.00 79.81 92 PHE A N 1
ATOM 715 C CA . PHE A 1 92 ? 5.569 -4.686 12.284 1.00 79.81 92 PHE A CA 1
ATOM 716 C C . PHE A 1 92 ? 6.497 -5.879 12.590 1.00 79.81 92 PHE A C 1
ATOM 718 O O . PHE A 1 92 ? 6.710 -6.246 13.746 1.00 79.81 92 PHE A O 1
ATOM 725 N N . TYR A 1 93 ? 7.033 -6.535 11.557 1.00 77.88 93 TYR A N 1
ATOM 726 C CA . TYR A 1 93 ? 7.929 -7.679 11.684 1.00 77.88 93 TYR A CA 1
ATOM 727 C C . TYR A 1 93 ? 9.358 -7.271 11.331 1.00 77.88 93 TYR A C 1
ATOM 729 O O . TYR A 1 93 ? 9.598 -6.746 10.246 1.00 77.88 93 TYR A O 1
ATOM 737 N N . GLY A 1 94 ? 10.301 -7.599 12.217 1.00 81.19 94 GLY A N 1
ATOM 738 C CA . GLY A 1 94 ? 11.737 -7.449 11.981 1.00 81.19 94 GLY A CA 1
ATOM 739 C C . GLY A 1 94 ? 12.219 -6.002 11.828 1.00 81.19 94 GLY A C 1
ATOM 740 O O . GLY A 1 94 ? 11.444 -5.054 11.862 1.00 81.19 94 GLY A O 1
ATOM 741 N N . ASP A 1 95 ? 13.530 -5.845 11.656 1.00 84.38 95 ASP A N 1
ATOM 742 C CA . ASP A 1 95 ? 14.161 -4.567 11.318 1.00 84.38 95 ASP A CA 1
ATOM 743 C C . ASP A 1 95 ? 14.640 -4.617 9.854 1.00 84.38 95 ASP A C 1
ATOM 745 O O . ASP A 1 95 ? 15.524 -5.420 9.543 1.00 84.38 95 ASP A O 1
ATOM 749 N N . PRO A 1 96 ? 14.039 -3.838 8.935 1.00 86.06 96 PRO A N 1
ATOM 750 C CA . PRO A 1 96 ? 14.438 -3.776 7.530 1.00 86.06 96 PRO A CA 1
ATOM 751 C C . PRO A 1 96 ? 15.413 -2.626 7.214 1.00 86.06 96 PRO A C 1
ATOM 753 O O . PRO A 1 96 ? 15.660 -2.351 6.036 1.00 86.06 96 PRO A O 1
ATOM 756 N N . SER A 1 97 ? 15.949 -1.926 8.222 1.00 83.62 97 SER A N 1
ATOM 757 C CA . SER A 1 97 ? 16.686 -0.662 8.046 1.00 83.62 97 SER A CA 1
ATOM 758 C C . SER A 1 97 ? 17.894 -0.752 7.108 1.00 83.62 97 SER A C 1
ATOM 760 O O . SER A 1 97 ? 18.160 0.183 6.358 1.00 83.62 97 SER A O 1
ATOM 762 N N . ASP A 1 98 ? 18.607 -1.878 7.077 1.00 89.06 98 ASP A N 1
ATOM 763 C CA . ASP A 1 98 ? 19.768 -2.109 6.199 1.00 89.06 98 ASP A CA 1
ATOM 764 C C . ASP A 1 98 ? 19.393 -2.341 4.718 1.00 89.06 98 ASP A C 1
ATOM 766 O O . ASP A 1 98 ? 20.242 -2.350 3.814 1.00 89.06 98 ASP A O 1
ATOM 770 N N . ARG A 1 99 ? 18.098 -2.510 4.443 1.00 92.44 99 ARG A N 1
ATOM 771 C CA . ARG A 1 99 ? 17.545 -2.820 3.116 1.00 92.44 99 ARG A CA 1
ATOM 772 C C . ARG A 1 99 ? 16.718 -1.682 2.545 1.00 92.44 99 ARG A C 1
ATOM 774 O O . ARG A 1 99 ? 16.331 -1.761 1.376 1.00 92.44 99 ARG A O 1
ATOM 781 N N . ILE A 1 100 ? 16.470 -0.650 3.346 1.00 94.88 100 ILE A N 1
ATOM 782 C CA . ILE A 1 100 ? 15.720 0.536 2.961 1.00 94.88 100 ILE A CA 1
ATOM 783 C C . ILE A 1 100 ? 16.691 1.669 2.661 1.00 94.88 100 ILE A C 1
ATOM 785 O O . ILE A 1 100 ? 17.622 1.951 3.407 1.00 94.88 100 ILE A O 1
ATOM 789 N N . THR A 1 101 ? 16.478 2.332 1.535 1.00 95.56 101 THR A N 1
ATOM 790 C CA . THR A 1 101 ? 17.225 3.520 1.131 1.00 95.56 101 THR A CA 1
ATOM 791 C C . THR A 1 101 ? 16.240 4.657 0.920 1.00 95.56 101 THR A C 1
ATOM 793 O O . THR A 1 101 ? 15.330 4.552 0.098 1.00 95.56 101 THR A O 1
ATOM 796 N N . GLY A 1 102 ? 16.409 5.741 1.677 1.00 95.25 102 GLY A N 1
ATOM 797 C CA . GLY A 1 102 ? 15.650 6.972 1.474 1.00 95.25 102 GLY A CA 1
ATOM 798 C C . GLY A 1 102 ? 16.019 7.632 0.147 1.00 95.25 102 GLY A C 1
ATOM 799 O O . GLY A 1 102 ? 17.171 7.587 -0.286 1.00 95.25 102 GLY A O 1
ATOM 800 N N . THR A 1 103 ? 15.040 8.245 -0.507 1.00 95.44 103 THR A N 1
ATOM 801 C CA . THR A 1 103 ? 15.205 8.903 -1.809 1.00 95.44 103 THR A CA 1
ATOM 802 C C . THR A 1 103 ? 14.450 10.233 -1.828 1.00 95.44 103 THR A C 1
ATOM 804 O O . THR A 1 103 ? 13.530 10.419 -1.032 1.00 95.44 103 THR A O 1
ATOM 807 N N . PRO A 1 104 ? 14.753 11.149 -2.765 1.00 94.75 104 PRO A N 1
ATOM 808 C CA . PRO A 1 104 ? 14.014 12.408 -2.886 1.00 94.75 104 PRO A CA 1
ATOM 809 C C . PRO A 1 104 ? 12.519 12.264 -3.212 1.00 94.75 104 PRO A C 1
ATOM 811 O O . PRO A 1 104 ? 11.792 13.244 -3.112 1.00 94.75 104 PRO A O 1
ATOM 814 N N . TYR A 1 105 ? 12.060 11.078 -3.628 1.00 94.62 105 TYR A N 1
ATOM 815 C CA . TYR A 1 105 ? 10.660 10.802 -3.974 1.00 94.62 105 TYR A CA 1
ATOM 816 C C . TYR A 1 105 ? 9.955 9.869 -2.974 1.00 94.62 105 TYR A C 1
ATOM 818 O O . TYR A 1 105 ? 8.766 9.602 -3.134 1.00 94.62 105 TYR A O 1
ATOM 826 N N . GLY A 1 106 ? 10.658 9.364 -1.956 1.00 96.81 106 GLY A N 1
ATOM 827 C CA . GLY A 1 106 ? 10.134 8.412 -0.976 1.00 96.81 106 GLY A CA 1
ATOM 828 C C . GLY A 1 106 ? 11.227 7.461 -0.509 1.00 96.81 106 GLY A C 1
ATOM 829 O O . GLY A 1 106 ? 12.262 7.893 -0.002 1.00 96.81 106 GLY A O 1
ATOM 830 N N . PHE A 1 107 ? 11.051 6.160 -0.721 1.00 97.12 107 PHE A N 1
ATOM 831 C CA . PHE A 1 107 ? 12.072 5.167 -0.384 1.00 97.12 107 PHE A CA 1
ATOM 832 C C . PHE A 1 107 ? 12.100 4.004 -1.370 1.00 97.12 107 PHE A C 1
ATOM 834 O O . PHE A 1 107 ? 11.137 3.745 -2.095 1.00 97.12 107 PHE A O 1
ATOM 841 N N . VAL A 1 108 ? 13.204 3.269 -1.321 1.00 97.50 108 VAL A N 1
ATOM 842 C CA . VAL A 1 108 ? 13.405 1.979 -1.974 1.00 97.50 108 VAL A CA 1
ATOM 843 C C . VAL A 1 108 ? 13.654 0.916 -0.907 1.00 97.50 108 VAL A C 1
ATOM 845 O O . VAL A 1 108 ? 14.365 1.177 0.058 1.00 97.50 108 VAL A O 1
ATOM 848 N N . TYR A 1 109 ? 13.080 -0.272 -1.075 1.00 96.56 109 TYR A N 1
ATOM 849 C CA . TYR A 1 109 ? 13.203 -1.412 -0.173 1.00 96.56 109 TYR A CA 1
ATOM 850 C C . TYR A 1 109 ? 13.587 -2.673 -0.958 1.00 96.56 109 TYR A C 1
ATOM 852 O O . TYR A 1 109 ? 12.827 -3.171 -1.789 1.00 96.56 109 TYR A O 1
ATOM 860 N N . ARG A 1 110 ? 14.786 -3.201 -0.697 1.00 95.81 110 ARG A N 1
ATOM 861 C CA . ARG A 1 110 ? 15.274 -4.439 -1.323 1.00 95.81 110 ARG A CA 1
ATOM 862 C C . ARG A 1 110 ? 14.667 -5.660 -0.635 1.00 95.81 110 ARG A C 1
ATOM 864 O O . ARG A 1 110 ? 14.979 -5.930 0.525 1.00 95.81 110 ARG A O 1
ATOM 871 N N . LEU A 1 111 ? 13.845 -6.408 -1.364 1.00 95.56 111 LEU A N 1
ATOM 872 C CA . LEU A 1 111 ? 13.172 -7.606 -0.862 1.00 95.56 111 LEU A CA 1
ATOM 873 C C . LEU A 1 111 ? 14.076 -8.857 -0.932 1.00 95.56 111 LEU A C 1
ATOM 875 O O . LEU A 1 111 ? 15.213 -8.805 -1.414 1.00 95.56 111 LEU A O 1
ATOM 879 N N . GLY A 1 112 ? 13.575 -9.987 -0.424 1.00 92.00 112 GLY A N 1
ATOM 880 C CA . GLY A 1 112 ? 14.238 -11.299 -0.453 1.00 92.00 112 GLY A CA 1
ATOM 881 C C . GLY A 1 112 ? 14.888 -11.691 0.873 1.00 92.00 112 GLY A C 1
ATOM 882 O O . GLY A 1 112 ? 14.587 -11.094 1.909 1.00 92.00 112 GLY A O 1
ATOM 883 N N . GLY A 1 113 ? 15.848 -12.614 0.841 1.00 90.00 113 GLY A N 1
ATOM 884 C CA . GLY A 1 113 ? 16.549 -13.105 2.040 1.00 90.00 113 GLY A CA 1
ATOM 885 C C . GLY A 1 113 ? 15.650 -13.936 2.966 1.00 90.00 113 GLY A C 1
ATOM 886 O O . GLY A 1 113 ? 14.490 -14.166 2.655 1.00 90.00 113 GLY A O 1
ATOM 887 N N . GLU A 1 114 ? 16.175 -14.387 4.107 1.00 86.38 114 GLU A N 1
ATOM 888 C CA . GLU A 1 114 ? 15.460 -15.355 4.965 1.00 86.38 114 GLU A CA 1
ATOM 889 C C . GLU A 1 114 ? 14.433 -14.689 5.905 1.00 86.38 114 GLU A C 1
ATOM 891 O O . GLU A 1 114 ? 13.389 -15.251 6.242 1.00 86.38 114 GLU A O 1
ATOM 896 N N . GLY A 1 115 ? 14.698 -13.440 6.306 1.00 88.12 115 GLY A N 1
ATOM 897 C CA . GLY A 1 115 ? 13.911 -12.723 7.308 1.00 88.12 115 GLY A CA 1
ATOM 898 C C . GLY A 1 115 ? 12.538 -12.259 6.816 1.00 88.12 115 GLY A C 1
ATOM 899 O O . GLY A 1 115 ? 12.434 -11.540 5.819 1.00 88.12 115 GLY A O 1
ATOM 900 N N . ARG A 1 116 ? 11.491 -12.591 7.582 1.00 91.81 116 ARG A N 1
ATOM 901 C CA . ARG A 1 116 ? 10.162 -11.980 7.440 1.00 91.81 116 ARG A CA 1
ATOM 902 C C . ARG A 1 116 ? 10.199 -10.558 7.967 1.00 91.81 116 ARG A C 1
ATOM 904 O O . ARG A 1 116 ? 10.545 -10.343 9.129 1.00 91.81 116 ARG A O 1
ATOM 911 N N . GLN A 1 117 ? 9.849 -9.613 7.111 1.00 92.88 117 GLN A N 1
ATOM 912 C CA . GLN A 1 117 ? 9.904 -8.195 7.424 1.00 92.88 117 GLN A CA 1
ATOM 913 C C . GLN A 1 117 ? 8.660 -7.494 6.896 1.00 92.88 117 GLN A C 1
ATOM 915 O O . GLN A 1 117 ? 8.152 -7.861 5.841 1.00 92.88 117 GLN A O 1
ATOM 920 N N . GLN A 1 118 ? 8.178 -6.479 7.600 1.00 93.19 118 GLN A N 1
ATOM 921 C CA . GLN A 1 118 ? 7.066 -5.665 7.123 1.00 93.19 118 GLN A CA 1
ATOM 922 C C . GLN A 1 118 ? 7.283 -4.211 7.498 1.00 93.19 118 GLN A C 1
ATOM 924 O O . GLN A 1 118 ? 7.799 -3.905 8.571 1.00 93.19 118 GLN A O 1
ATOM 929 N N . ILE A 1 119 ? 6.876 -3.328 6.595 1.00 94.88 119 ILE A N 1
ATOM 930 C CA . ILE A 1 119 ? 6.879 -1.890 6.824 1.00 94.88 119 ILE A CA 1
ATOM 931 C C . ILE A 1 119 ? 5.529 -1.284 6.487 1.00 94.88 119 ILE A C 1
ATOM 933 O O . ILE A 1 119 ? 4.839 -1.738 5.574 1.00 94.88 119 ILE A O 1
ATOM 937 N N . GLY A 1 120 ? 5.183 -0.227 7.203 1.00 95.62 120 GLY A N 1
ATOM 938 C CA . GLY A 1 120 ? 4.101 0.685 6.873 1.00 95.62 120 GLY A CA 1
ATOM 939 C C . GLY A 1 120 ? 4.636 1.929 6.171 1.00 95.62 120 GLY A C 1
ATOM 940 O O . GLY A 1 120 ? 5.787 2.331 6.365 1.00 95.62 120 GLY A O 1
ATOM 941 N N . VAL A 1 121 ? 3.794 2.543 5.347 1.00 96.81 121 VAL A N 1
ATOM 942 C CA . VAL A 1 121 ? 4.045 3.855 4.751 1.00 96.81 121 VAL A CA 1
ATOM 943 C C . VAL A 1 121 ? 3.097 4.848 5.398 1.00 96.81 121 VAL A C 1
ATOM 945 O O . VAL A 1 121 ? 1.881 4.811 5.166 1.00 96.81 121 VAL A O 1
ATOM 948 N N . LYS A 1 122 ? 3.667 5.738 6.213 1.00 96.25 122 LYS A N 1
ATOM 949 C CA . LYS A 1 122 ? 2.912 6.607 7.118 1.00 96.25 122 LYS A CA 1
ATOM 950 C C . LYS A 1 122 ? 1.994 7.540 6.350 1.00 96.25 122 LYS A C 1
ATOM 952 O O . LYS A 1 122 ? 2.428 8.225 5.425 1.00 96.25 122 LYS A O 1
ATOM 957 N N . ILE A 1 123 ? 0.751 7.670 6.794 1.00 96.06 123 ILE A N 1
ATOM 958 C CA . ILE A 1 123 ? -0.237 8.553 6.162 1.00 96.06 123 ILE A CA 1
ATOM 959 C C . ILE A 1 123 ? 0.220 10.021 6.093 1.00 96.06 123 ILE A C 1
ATOM 961 O O . ILE A 1 123 ? 0.006 10.697 5.089 1.00 96.06 123 ILE A O 1
ATOM 965 N N . ASN A 1 124 ? 0.925 10.503 7.122 1.00 95.12 124 ASN A N 1
ATOM 966 C CA . ASN A 1 124 ? 1.405 11.887 7.198 1.00 95.12 124 ASN A CA 1
ATOM 967 C C . ASN A 1 124 ? 2.463 12.221 6.136 1.00 95.12 124 ASN A C 1
ATOM 969 O O . ASN A 1 124 ? 2.659 13.396 5.831 1.00 95.12 124 ASN A O 1
ATOM 973 N N . SER A 1 125 ? 3.095 11.205 5.535 1.00 95.69 125 SER A N 1
ATOM 974 C CA . SER A 1 125 ? 4.023 11.385 4.411 1.00 95.69 125 SER A CA 1
ATOM 975 C C . SER A 1 125 ? 3.318 11.766 3.099 1.00 95.69 125 SER A C 1
ATOM 977 O O . SER A 1 125 ? 3.971 12.143 2.128 1.00 95.69 125 SER A O 1
ATOM 979 N N . ARG A 1 126 ? 1.976 11.687 3.065 1.00 96.12 126 ARG A N 1
ATOM 980 C CA . ARG A 1 126 ? 1.140 11.793 1.858 1.00 96.12 126 ARG A CA 1
ATOM 981 C C . ARG A 1 126 ? 1.638 10.861 0.747 1.00 96.12 126 ARG A C 1
ATOM 983 O O . ARG A 1 126 ? 2.062 11.322 -0.317 1.00 96.12 126 ARG A O 1
ATOM 990 N N . PRO A 1 127 ? 1.634 9.540 0.988 1.00 97.12 127 PRO A N 1
ATOM 991 C CA . PRO A 1 127 ? 2.105 8.600 -0.006 1.00 97.12 127 PRO A CA 1
ATOM 992 C C . PRO A 1 127 ? 1.106 8.516 -1.164 1.00 97.12 127 PRO A C 1
ATOM 994 O O . PRO A 1 127 ? -0.100 8.361 -0.972 1.00 97.12 127 PRO A O 1
ATOM 997 N N . ARG A 1 128 ? 1.622 8.615 -2.387 1.00 97.12 128 ARG A N 1
ATOM 998 C CA . ARG A 1 128 ? 0.848 8.549 -3.632 1.00 97.12 128 ARG A CA 1
ATOM 999 C C . ARG A 1 128 ? 0.699 7.117 -4.135 1.00 97.12 128 ARG A C 1
ATOM 1001 O O . ARG A 1 128 ? -0.289 6.807 -4.795 1.00 97.12 128 ARG A O 1
ATOM 1008 N N . MET A 1 129 ? 1.687 6.263 -3.856 1.00 98.19 129 MET A N 1
ATOM 1009 C CA . MET A 1 129 ? 1.704 4.866 -4.291 1.00 98.19 129 MET A CA 1
ATOM 1010 C C . MET A 1 129 ? 2.734 4.031 -3.528 1.00 98.19 129 MET A C 1
ATOM 1012 O O . MET A 1 129 ? 3.723 4.565 -3.018 1.00 98.19 129 MET A O 1
ATOM 1016 N N . ILE A 1 130 ? 2.558 2.713 -3.588 1.00 98.69 130 ILE A N 1
ATOM 1017 C CA . ILE A 1 130 ? 3.636 1.731 -3.421 1.00 98.69 130 ILE A CA 1
ATOM 1018 C C . ILE A 1 130 ? 3.785 0.907 -4.698 1.00 98.69 130 ILE A C 1
ATOM 1020 O O . ILE A 1 130 ? 2.847 0.787 -5.492 1.00 98.69 130 ILE A O 1
ATOM 1024 N N . GLY A 1 131 ? 4.952 0.310 -4.896 1.00 98.44 131 GLY A N 1
ATOM 1025 C CA . GLY A 1 131 ? 5.183 -0.557 -6.037 1.00 98.44 131 GLY A CA 1
ATOM 1026 C C . GLY A 1 131 ? 6.317 -1.542 -5.840 1.00 98.44 131 GLY A C 1
ATOM 1027 O O . GLY A 1 131 ? 7.032 -1.503 -4.842 1.00 98.44 131 GLY A O 1
ATOM 1028 N N . ALA A 1 132 ? 6.463 -2.433 -6.816 1.00 98.38 132 ALA A N 1
ATOM 1029 C CA . ALA A 1 132 ? 7.544 -3.402 -6.890 1.00 98.38 132 ALA A CA 1
ATOM 1030 C C . ALA A 1 132 ? 8.020 -3.584 -8.334 1.00 98.38 132 ALA A C 1
ATOM 1032 O O . ALA A 1 132 ? 7.214 -3.719 -9.258 1.00 98.38 132 ALA A O 1
ATOM 1033 N N . LEU A 1 133 ? 9.337 -3.602 -8.523 1.00 98.19 133 LEU A N 1
ATOM 1034 C CA . LEU A 1 133 ? 10.005 -3.859 -9.790 1.00 98.19 133 LEU A CA 1
ATOM 1035 C C . LEU A 1 133 ? 10.727 -5.210 -9.726 1.00 98.19 133 LEU A C 1
ATOM 1037 O O . LEU A 1 133 ? 11.651 -5.403 -8.937 1.00 98.19 133 LEU A O 1
ATOM 1041 N N . ASP A 1 134 ? 10.333 -6.123 -10.610 1.00 97.00 134 ASP A N 1
ATOM 1042 C CA . ASP A 1 134 ? 11.010 -7.394 -10.864 1.00 97.00 134 ASP A CA 1
ATOM 1043 C C . ASP A 1 134 ? 11.668 -7.316 -12.247 1.00 97.00 134 ASP A C 1
ATOM 1045 O O . ASP A 1 134 ? 11.034 -7.507 -13.293 1.00 97.00 134 ASP A O 1
ATOM 1049 N N . THR A 1 135 ? 12.964 -7.007 -12.271 1.00 94.94 135 THR A N 1
ATOM 1050 C CA . THR A 1 135 ? 13.713 -6.835 -13.524 1.00 94.94 135 THR A CA 1
ATOM 1051 C C . THR A 1 135 ? 13.932 -8.150 -14.265 1.00 94.94 135 THR A C 1
ATOM 1053 O O . THR A 1 135 ? 13.930 -8.159 -15.500 1.00 94.94 135 THR A O 1
ATOM 1056 N N . ARG A 1 136 ? 14.032 -9.271 -13.538 1.00 93.75 136 ARG A N 1
ATOM 1057 C CA . ARG A 1 136 ? 14.206 -10.618 -14.108 1.00 93.75 136 ARG A CA 1
ATOM 1058 C C . ARG A 1 136 ? 12.978 -11.035 -14.903 1.00 93.75 136 ARG A C 1
ATOM 1060 O O . ARG A 1 136 ? 13.101 -11.582 -15.998 1.00 93.75 136 ARG A O 1
ATOM 1067 N N . ARG A 1 137 ? 11.786 -10.751 -14.376 1.00 94.38 137 ARG A N 1
ATOM 1068 C CA . ARG A 1 137 ? 10.516 -11.004 -15.070 1.00 94.38 137 ARG A CA 1
ATOM 1069 C C . ARG A 1 137 ? 10.073 -9.836 -15.937 1.00 94.38 137 ARG A C 1
ATOM 1071 O O . ARG A 1 137 ? 9.122 -10.002 -16.710 1.00 94.38 137 ARG A O 1
ATOM 1078 N N . SER A 1 138 ? 10.770 -8.701 -15.864 1.00 95.69 138 SER A N 1
ATOM 1079 C CA . SER A 1 138 ? 10.427 -7.482 -16.593 1.00 95.69 138 SER A CA 1
ATOM 1080 C C . SER A 1 138 ? 8.985 -7.061 -16.282 1.00 95.69 138 SER A C 1
ATOM 1082 O O . SER A 1 138 ? 8.148 -6.931 -17.183 1.00 95.69 138 SER A O 1
ATOM 1084 N N . LEU A 1 139 ? 8.694 -6.957 -14.982 1.00 97.62 139 LEU A N 1
ATOM 1085 C CA . LEU A 1 139 ? 7.391 -6.631 -14.408 1.00 97.62 139 LEU A CA 1
ATOM 1086 C C . LEU A 1 139 ? 7.511 -5.447 -13.454 1.00 97.62 139 LEU A C 1
ATOM 1088 O O . LEU A 1 139 ? 8.424 -5.397 -12.635 1.00 97.62 139 LEU A O 1
ATOM 1092 N N . LEU A 1 140 ? 6.551 -4.538 -13.547 1.00 98.19 140 LEU A N 1
ATOM 1093 C CA . LEU A 1 140 ? 6.347 -3.452 -12.602 1.00 98.19 140 LEU A CA 1
ATOM 1094 C C . LEU A 1 140 ? 4.925 -3.539 -12.067 1.00 98.19 140 LEU A C 1
ATOM 1096 O O . LEU A 1 140 ? 3.980 -3.680 -12.842 1.00 98.19 140 LEU A O 1
ATOM 1100 N N . LEU A 1 141 ? 4.787 -3.435 -10.757 1.00 98.31 141 LEU A N 1
ATOM 1101 C CA . LEU A 1 141 ? 3.513 -3.448 -10.066 1.00 98.31 141 LEU A CA 1
ATOM 1102 C C . LEU A 1 141 ? 3.369 -2.150 -9.296 1.00 98.31 141 LEU A C 1
ATOM 1104 O O . LEU A 1 141 ? 4.304 -1.731 -8.619 1.00 98.31 141 LEU A O 1
ATOM 1108 N N . LEU A 1 142 ? 2.203 -1.531 -9.408 1.00 98.44 142 LEU A N 1
ATOM 1109 C CA . LEU A 1 142 ? 1.843 -0.316 -8.699 1.00 98.44 142 LEU A CA 1
ATOM 1110 C C . LEU A 1 142 ? 0.518 -0.544 -7.989 1.00 98.44 142 LEU A C 1
ATOM 1112 O O . LEU A 1 142 ? -0.433 -1.050 -8.591 1.00 98.44 142 LEU A O 1
ATOM 1116 N N . ARG A 1 143 ? 0.459 -0.133 -6.724 1.00 98.25 143 ARG A N 1
ATOM 1117 C CA . ARG A 1 143 ? -0.786 -0.009 -5.976 1.00 98.25 143 ARG A CA 1
ATOM 1118 C C . ARG A 1 143 ? -0.984 1.423 -5.525 1.00 98.25 143 ARG A C 1
ATOM 1120 O O . ARG A 1 143 ? -0.077 2.039 -4.963 1.00 98.25 143 ARG A O 1
ATOM 1127 N N . LYS A 1 144 ? -2.186 1.937 -5.767 1.00 98.00 144 LYS A N 1
ATOM 1128 C CA . LYS A 1 144 ? -2.590 3.298 -5.408 1.00 98.00 144 LYS A CA 1
ATOM 1129 C C . LYS A 1 144 ? -3.903 3.243 -4.647 1.00 98.00 144 LYS A C 1
ATOM 1131 O O . LYS A 1 144 ? -4.781 2.455 -4.983 1.00 98.00 144 LYS A O 1
ATOM 1136 N N . THR A 1 145 ? -4.040 4.085 -3.639 1.00 97.94 145 THR A N 1
ATOM 1137 C CA . THR A 1 145 ? -5.301 4.357 -2.948 1.00 97.94 145 THR A CA 1
ATOM 1138 C C . THR A 1 145 ? -5.421 5.855 -2.719 1.00 97.94 145 THR A C 1
ATOM 1140 O O . THR A 1 145 ? -4.441 6.599 -2.811 1.00 97.94 145 THR A O 1
ATOM 1143 N N . ARG A 1 146 ? -6.635 6.309 -2.428 1.00 94.44 146 ARG A N 1
ATOM 114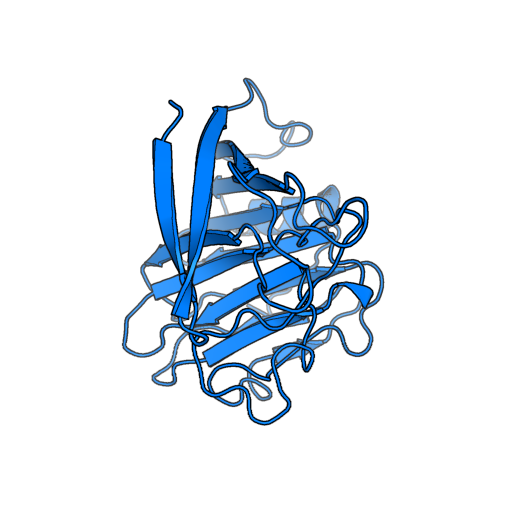4 C CA . ARG A 1 146 ? -6.876 7.672 -1.964 1.00 94.44 146 ARG A CA 1
ATOM 1145 C C . ARG A 1 146 ? -6.854 7.699 -0.443 1.00 94.44 146 ARG A C 1
ATOM 1147 O O . ARG A 1 146 ? -7.398 6.813 0.210 1.00 94.44 146 ARG A O 1
ATOM 1154 N N . GLN A 1 147 ? -6.247 8.738 0.112 1.00 93.88 147 GLN A N 1
ATOM 1155 C CA . GLN A 1 147 ? -6.356 9.009 1.534 1.00 93.88 147 GLN A CA 1
ATOM 1156 C C . GLN A 1 147 ? -7.766 9.522 1.838 1.00 93.88 147 GLN A C 1
ATOM 1158 O O . GLN A 1 147 ? -8.186 10.544 1.294 1.00 93.88 147 GLN A O 1
ATOM 1163 N N . GLU A 1 148 ? -8.484 8.816 2.702 1.00 93.69 148 GLU A N 1
ATOM 1164 C CA . GLU A 1 148 ? -9.818 9.205 3.157 1.00 93.69 148 GLU A CA 1
ATOM 1165 C C . GLU A 1 148 ? -9.727 9.946 4.496 1.00 93.69 148 GLU A C 1
ATOM 1167 O O . GLU A 1 148 ? -8.785 9.724 5.264 1.00 93.69 148 GLU A O 1
ATOM 1172 N N . PRO A 1 149 ? -10.683 10.830 4.822 1.00 91.56 149 PRO A N 1
ATOM 1173 C CA . PRO A 1 149 ? -10.811 11.321 6.184 1.00 91.56 149 PRO A CA 1
ATOM 1174 C C . PRO A 1 149 ? -11.199 10.164 7.112 1.00 91.56 149 PRO A C 1
ATOM 1176 O O . PRO A 1 149 ? -11.975 9.295 6.730 1.00 91.56 149 PRO A O 1
ATOM 1179 N N . GLY A 1 150 ? -10.695 10.181 8.342 1.00 94.25 150 GLY A N 1
ATOM 1180 C CA . GLY A 1 150 ? -11.039 9.191 9.358 1.00 94.25 150 GLY A CA 1
ATOM 1181 C C . GLY A 1 150 ? -9.842 8.797 10.213 1.00 94.25 150 GLY A C 1
ATOM 1182 O O . GLY A 1 150 ? -8.788 9.438 10.183 1.00 94.25 150 GLY A O 1
ATOM 1183 N N . LEU A 1 151 ? -10.031 7.746 11.002 1.00 95.12 151 LEU A N 1
ATOM 1184 C CA . LEU A 1 151 ? -9.038 7.237 11.934 1.00 95.12 151 LEU A CA 1
ATOM 1185 C C . LEU A 1 151 ? -8.216 6.126 11.281 1.00 95.12 151 LEU A C 1
ATOM 1187 O O . LEU A 1 151 ? -8.743 5.070 10.933 1.00 95.12 151 LEU A O 1
ATOM 1191 N N . TYR A 1 152 ? -6.915 6.364 11.164 1.00 95.69 152 TYR A N 1
ATOM 1192 C CA . TYR A 1 152 ? -5.926 5.349 10.819 1.00 95.69 152 TYR A CA 1
ATOM 1193 C C . TYR A 1 152 ? -5.240 4.874 12.095 1.00 95.69 152 TYR A C 1
ATOM 1195 O O . TYR A 1 152 ? -5.021 5.654 13.022 1.00 95.69 152 TYR A O 1
ATOM 1203 N N . PHE A 1 153 ? -4.937 3.585 12.145 1.00 93.44 153 PHE A N 1
ATOM 1204 C CA . PHE A 1 153 ? -4.362 2.929 13.311 1.00 93.44 153 PHE A CA 1
ATOM 1205 C C . PHE A 1 153 ? -3.447 1.785 12.857 1.00 93.44 153 PHE A C 1
ATOM 1207 O O . PHE A 1 153 ? -3.400 1.448 11.673 1.00 93.44 153 PHE A O 1
ATOM 1214 N N . ASN A 1 154 ? -2.703 1.205 13.793 1.00 91.50 154 ASN A N 1
ATOM 1215 C CA . ASN A 1 154 ? -1.758 0.132 13.544 1.00 91.50 154 ASN A CA 1
ATOM 1216 C C . ASN A 1 154 ? -2.502 -1.141 13.114 1.00 91.50 154 ASN A C 1
ATOM 1218 O O . ASN A 1 154 ? -3.256 -1.730 13.895 1.00 91.50 154 ASN A O 1
ATOM 1222 N N . ILE A 1 155 ? -2.274 -1.567 11.872 1.00 86.56 155 ILE A N 1
ATOM 1223 C CA . ILE A 1 155 ? -2.905 -2.754 11.281 1.00 86.56 155 ILE A CA 1
ATOM 1224 C C . ILE A 1 155 ? -2.081 -4.037 11.454 1.00 86.56 155 ILE A C 1
ATOM 1226 O O . ILE A 1 155 ? -2.482 -5.082 10.949 1.00 86.56 155 ILE A O 1
ATOM 1230 N N . ALA A 1 156 ? -0.930 -3.974 12.127 1.00 84.69 156 ALA A N 1
ATOM 1231 C CA . ALA A 1 156 ? -0.050 -5.122 12.276 1.00 84.69 156 ALA A CA 1
ATOM 1232 C C . ALA A 1 156 ? -0.758 -6.281 12.997 1.00 84.69 156 ALA A C 1
ATOM 1234 O O . ALA A 1 156 ? -1.323 -6.096 14.079 1.00 84.69 156 ALA A O 1
ATOM 1235 N N . ASP A 1 157 ? -0.671 -7.489 12.435 1.00 80.38 157 ASP A N 1
ATOM 1236 C CA . ASP A 1 157 ? -1.166 -8.727 13.060 1.00 80.38 157 ASP A CA 1
ATOM 1237 C C . ASP A 1 157 ? -0.127 -9.335 14.027 1.00 80.38 157 ASP A C 1
ATOM 1239 O O . ASP A 1 157 ? 0.172 -10.531 14.039 1.00 80.38 157 ASP A O 1
ATOM 1243 N N . ASN A 1 158 ? 0.502 -8.478 14.828 1.00 82.62 158 ASN A N 1
ATOM 1244 C CA . ASN A 1 158 ? 1.509 -8.839 15.821 1.00 82.62 158 ASN A CA 1
ATOM 1245 C C . ASN A 1 158 ? 1.122 -8.298 17.213 1.00 82.62 158 ASN A C 1
ATOM 1247 O O . ASN A 1 158 ? 0.003 -7.825 17.458 1.00 82.62 158 ASN A O 1
ATOM 1251 N N . GLU A 1 159 ? 2.038 -8.427 18.172 1.00 83.69 159 GLU A N 1
ATOM 1252 C CA . GLU A 1 159 ? 1.898 -7.764 19.463 1.00 83.69 159 GLU A CA 1
ATOM 1253 C C . GLU A 1 159 ? 2.214 -6.269 19.324 1.00 83.69 159 GLU A C 1
ATOM 1255 O O . GLU A 1 159 ? 3.340 -5.876 19.038 1.00 83.69 159 GLU A O 1
ATOM 1260 N N . GLN A 1 160 ? 1.211 -5.429 19.573 1.00 85.94 160 GLN A N 1
ATOM 1261 C CA . GLN A 1 160 ? 1.321 -3.975 19.487 1.00 85.94 160 GLN A CA 1
ATOM 1262 C C . GLN A 1 160 ? 1.580 -3.391 20.884 1.00 85.94 160 GLN A C 1
ATOM 1264 O O . GLN A 1 160 ? 0.660 -2.905 21.546 1.00 85.94 160 GLN A O 1
ATOM 1269 N N . VAL A 1 161 ? 2.826 -3.465 21.367 1.00 85.62 161 VAL A N 1
ATOM 1270 C CA . VAL A 1 161 ? 3.202 -3.057 22.742 1.00 85.62 161 VAL A CA 1
ATOM 1271 C C . VAL A 1 161 ? 2.885 -1.581 23.021 1.00 85.62 161 VAL A C 1
ATOM 1273 O O . VAL A 1 161 ? 2.431 -1.237 24.111 1.00 85.62 161 VAL A O 1
ATOM 1276 N N . ALA A 1 162 ? 3.062 -0.710 22.024 1.00 87.19 162 ALA A N 1
ATOM 1277 C CA . ALA A 1 162 ? 2.716 0.713 22.099 1.00 87.19 162 ALA A CA 1
ATOM 1278 C C . ALA A 1 162 ? 1.214 0.999 21.859 1.00 87.19 162 ALA A C 1
ATOM 1280 O O . ALA A 1 162 ? 0.785 2.154 21.844 1.00 87.19 162 ALA A O 1
ATOM 1281 N N . GLY A 1 163 ? 0.401 -0.050 21.718 1.00 90.19 163 GLY A N 1
ATOM 1282 C CA . GLY A 1 163 ? -1.037 0.021 21.508 1.00 90.19 163 GLY A CA 1
ATOM 1283 C C . GLY A 1 163 ? -1.445 0.209 20.042 1.00 90.19 163 GLY A C 1
ATOM 1284 O O . GLY A 1 163 ? -0.608 0.429 19.168 1.00 90.19 163 GLY A O 1
ATOM 1285 N N . PRO A 1 164 ? -2.759 0.168 19.762 1.00 89.88 164 PRO A N 1
ATOM 1286 C CA . PRO A 1 164 ? -3.280 0.198 18.398 1.00 89.88 164 PRO A CA 1
ATOM 1287 C C . PRO A 1 164 ? -3.058 1.524 17.678 1.00 89.88 164 PRO A C 1
ATOM 1289 O O . PRO A 1 164 ? -3.196 1.581 16.469 1.00 89.88 164 PRO A O 1
ATOM 1292 N N . PHE A 1 165 ? -2.704 2.593 18.385 1.00 92.44 165 PHE A N 1
ATOM 1293 C CA . PHE A 1 165 ? -2.440 3.903 17.788 1.00 92.44 165 PHE A CA 1
ATOM 1294 C C . PHE A 1 165 ? -0.945 4.211 17.664 1.00 92.44 165 PHE A C 1
ATOM 1296 O O . PHE A 1 165 ? -0.587 5.366 17.452 1.00 92.44 165 PHE A O 1
ATOM 1303 N N . SER A 1 166 ? -0.067 3.207 17.803 1.00 90.31 166 SER A N 1
ATOM 1304 C CA . SER A 1 166 ? 1.380 3.408 17.629 1.00 90.31 166 SER A CA 1
ATOM 1305 C C . SER A 1 166 ? 1.759 3.770 16.191 1.00 90.31 166 SER A C 1
ATOM 1307 O O . SER A 1 166 ? 2.785 4.401 15.962 1.00 90.31 166 SER A O 1
ATOM 1309 N N . ALA A 1 167 ? 0.896 3.424 15.234 1.00 91.19 167 ALA A N 1
ATOM 1310 C CA . ALA A 1 167 ? 1.101 3.629 13.814 1.00 91.19 167 ALA A CA 1
ATOM 1311 C C . ALA A 1 167 ? -0.170 4.103 13.110 1.00 91.19 167 ALA A C 1
ATOM 1313 O O . ALA A 1 167 ? -1.284 3.848 13.568 1.00 91.19 167 ALA A O 1
ATOM 1314 N N . ALA A 1 168 ? 0.015 4.765 11.970 1.00 94.75 168 ALA A N 1
ATOM 1315 C CA . ALA A 1 168 ? -1.051 5.182 11.071 1.00 94.75 168 ALA A CA 1
ATOM 1316 C C . ALA A 1 168 ? -0.515 5.170 9.635 1.00 94.75 168 ALA A C 1
ATOM 1318 O O . ALA A 1 168 ? 0.175 6.097 9.201 1.00 94.75 168 ALA A O 1
ATOM 1319 N N . ASP A 1 169 ? -0.833 4.106 8.906 1.00 95.94 169 ASP A N 1
ATOM 1320 C CA . ASP A 1 169 ? -0.260 3.819 7.595 1.00 95.94 169 ASP A CA 1
ATOM 1321 C C . ASP A 1 169 ? -1.340 3.827 6.510 1.00 95.94 169 ASP A C 1
ATOM 1323 O O . ASP A 1 169 ? -2.473 3.412 6.746 1.00 95.94 169 ASP A O 1
ATOM 1327 N N . LEU A 1 170 ? -0.990 4.304 5.312 1.00 97.44 170 LEU A N 1
ATOM 1328 C CA . LEU A 1 170 ? -1.866 4.239 4.130 1.00 97.44 170 LEU A CA 1
ATOM 1329 C C . LEU A 1 170 ? -1.547 3.020 3.253 1.00 97.44 170 LEU A C 1
ATOM 1331 O O . LEU A 1 170 ? -2.401 2.527 2.511 1.00 97.44 170 LEU A O 1
ATOM 1335 N N . TYR A 1 171 ? -0.316 2.527 3.361 1.00 97.69 171 TYR A N 1
ATOM 1336 C CA . TYR A 1 171 ? 0.167 1.356 2.651 1.00 97.69 171 TYR A CA 1
ATOM 1337 C C . TYR A 1 171 ? 1.026 0.488 3.563 1.00 97.69 171 TYR A C 1
ATOM 1339 O O . TYR A 1 171 ? 1.606 0.988 4.527 1.00 97.69 171 TYR A O 1
ATOM 1347 N N . SER A 1 172 ? 1.174 -0.785 3.212 1.00 96.69 172 SER A N 1
ATOM 1348 C CA . SER A 1 172 ? 2.181 -1.662 3.806 1.00 96.69 172 SER A CA 1
ATOM 1349 C C . SER A 1 172 ? 2.863 -2.509 2.733 1.00 96.69 172 SER A C 1
ATOM 1351 O O . SER A 1 172 ? 2.288 -2.779 1.676 1.00 96.69 172 SER A O 1
ATOM 1353 N N . ILE A 1 173 ? 4.120 -2.871 2.980 1.00 97.06 173 ILE A N 1
ATOM 1354 C CA . ILE A 1 173 ? 4.903 -3.774 2.139 1.00 97.06 173 ILE A CA 1
ATOM 1355 C C . ILE A 1 173 ? 5.417 -4.898 3.033 1.00 97.06 173 ILE A C 1
ATOM 1357 O O . ILE A 1 173 ? 6.182 -4.647 3.969 1.00 97.06 173 ILE A O 1
ATOM 1361 N N . PHE A 1 174 ? 5.016 -6.128 2.723 1.00 95.69 174 PHE A N 1
ATOM 1362 C CA . PHE A 1 174 ? 5.451 -7.332 3.426 1.00 95.69 174 PHE A CA 1
ATOM 1363 C C . PHE A 1 174 ? 6.493 -8.083 2.594 1.00 95.69 174 PHE A C 1
ATOM 1365 O O . PHE A 1 174 ? 6.251 -8.418 1.437 1.00 95.69 174 PHE A O 1
ATOM 1372 N N . ASN A 1 175 ? 7.645 -8.384 3.187 1.00 95.75 175 ASN A N 1
ATOM 1373 C CA . ASN A 1 175 ? 8.657 -9.297 2.667 1.00 95.75 175 ASN A CA 1
ATOM 1374 C C . ASN A 1 175 ? 8.528 -10.646 3.383 1.00 95.75 175 ASN A C 1
ATOM 1376 O O . ASN A 1 175 ? 8.887 -10.769 4.556 1.00 95.75 175 ASN A O 1
ATOM 1380 N N . GLY A 1 176 ? 8.072 -11.679 2.675 1.00 93.25 176 GLY A N 1
ATOM 1381 C CA . GLY A 1 176 ? 7.827 -13.000 3.256 1.00 93.25 176 GLY A CA 1
ATOM 1382 C C . GLY A 1 176 ? 9.074 -13.815 3.586 1.00 93.25 176 GLY A C 1
ATOM 1383 O O . GLY A 1 176 ? 8.944 -14.882 4.188 1.00 93.25 176 GLY A O 1
ATOM 1384 N N . GLY A 1 177 ? 10.263 -13.333 3.219 1.00 90.38 177 GLY A N 1
ATOM 1385 C CA . GLY A 1 177 ? 11.523 -14.037 3.435 1.00 90.38 177 GLY A CA 1
ATOM 1386 C C . GLY A 1 177 ? 11.476 -15.461 2.870 1.00 90.38 177 GLY A C 1
ATOM 1387 O O . GLY A 1 177 ? 11.080 -15.663 1.718 1.00 90.38 177 GLY A O 1
ATOM 1388 N N . ASP A 1 178 ? 11.737 -16.454 3.723 1.00 90.69 178 ASP A N 1
ATOM 1389 C CA . ASP A 1 178 ? 11.665 -17.891 3.393 1.00 90.69 178 ASP A CA 1
ATOM 1390 C C . ASP A 1 178 ? 10.297 -18.382 2.887 1.00 90.69 178 ASP A C 1
ATOM 1392 O O . ASP A 1 178 ? 10.194 -19.469 2.315 1.00 90.69 178 ASP A O 1
ATOM 1396 N N . LEU A 1 179 ? 9.223 -17.608 3.079 1.00 91.25 179 LEU A N 1
ATOM 1397 C CA . LEU A 1 179 ? 7.908 -17.940 2.524 1.00 91.25 179 LEU A CA 1
ATOM 1398 C C . LEU A 1 179 ? 7.848 -17.777 0.998 1.00 91.25 179 LEU A C 1
ATOM 1400 O O . LEU A 1 179 ? 6.919 -18.280 0.365 1.00 91.25 179 LEU A O 1
ATOM 1404 N N . GLY A 1 180 ? 8.817 -17.081 0.398 1.00 92.75 180 GLY A N 1
ATOM 1405 C CA . GLY A 1 180 ? 8.934 -16.967 -1.051 1.00 92.75 180 GLY A CA 1
ATOM 1406 C C . GLY A 1 180 ? 7.835 -16.124 -1.699 1.00 92.75 180 GLY A C 1
ATOM 1407 O O . GLY A 1 180 ? 7.453 -16.402 -2.835 1.00 92.75 180 GLY A O 1
ATOM 1408 N N . PHE A 1 181 ? 7.325 -15.103 -1.009 1.00 95.75 181 PHE A N 1
ATOM 1409 C CA . PHE A 1 181 ? 6.393 -14.115 -1.561 1.00 95.75 181 PHE A CA 1
ATOM 1410 C C . PHE A 1 181 ? 6.597 -12.732 -0.933 1.00 95.75 181 PHE A C 1
ATOM 1412 O O . PHE A 1 181 ? 7.278 -12.596 0.083 1.00 95.75 181 PHE A O 1
ATOM 1419 N N . TYR A 1 182 ? 5.992 -11.715 -1.537 1.00 97.12 182 TYR A N 1
ATOM 1420 C CA . TYR A 1 182 ? 5.834 -10.385 -0.949 1.00 97.12 182 TYR A CA 1
ATOM 1421 C C . TYR A 1 182 ? 4.415 -9.873 -1.176 1.00 97.12 182 TYR A C 1
ATOM 1423 O O . TYR A 1 182 ? 3.710 -10.367 -2.062 1.00 97.12 182 TYR A O 1
ATOM 1431 N N . GLU A 1 183 ? 4.012 -8.881 -0.389 1.00 97.38 183 GLU A N 1
ATOM 1432 C CA . GLU A 1 183 ? 2.688 -8.269 -0.485 1.00 97.38 183 GLU A CA 1
ATOM 1433 C C . GLU A 1 183 ? 2.797 -6.754 -0.618 1.00 97.38 183 GLU A C 1
ATOM 1435 O O . GLU A 1 183 ? 3.696 -6.120 -0.061 1.00 97.38 183 GLU A O 1
ATOM 1440 N N . LEU A 1 184 ? 1.864 -6.186 -1.381 1.00 98.12 184 LEU A N 1
ATOM 1441 C CA . LEU A 1 184 ? 1.630 -4.750 -1.472 1.00 98.12 184 LEU A CA 1
ATOM 1442 C C . LEU A 1 184 ? 0.218 -4.470 -0.961 1.00 98.12 184 LEU A C 1
ATOM 1444 O O . LEU A 1 184 ? -0.769 -4.909 -1.563 1.00 98.12 184 LEU A O 1
ATOM 1448 N N . GLU A 1 185 ? 0.111 -3.720 0.127 1.00 96.88 185 GLU A N 1
ATOM 1449 C CA . GLU A 1 185 ? -1.141 -3.480 0.837 1.00 96.88 185 GLU A CA 1
ATOM 1450 C C . GLU A 1 185 ? -1.582 -2.022 0.747 1.00 96.88 185 GLU A C 1
ATOM 1452 O O . GLU A 1 185 ? -0.774 -1.096 0.798 1.00 96.88 185 GLU A O 1
ATOM 1457 N N . THR A 1 186 ? -2.893 -1.824 0.654 1.00 97.75 186 THR A N 1
ATOM 1458 C CA . THR A 1 186 ? -3.560 -0.525 0.775 1.00 97.75 186 THR A CA 1
ATOM 1459 C C . THR A 1 186 ? -4.490 -0.554 1.978 1.00 97.75 186 THR A C 1
ATOM 1461 O O . THR A 1 186 ? -5.198 -1.546 2.181 1.00 97.75 186 THR A O 1
ATOM 1464 N N . ILE A 1 187 ? -4.526 0.542 2.728 1.00 96.81 187 ILE A N 1
ATOM 1465 C CA . ILE A 1 187 ? -5.202 0.638 4.023 1.00 96.81 187 ILE A CA 1
ATOM 1466 C C . ILE A 1 187 ? -6.207 1.789 3.959 1.00 96.81 187 ILE A C 1
ATOM 1468 O O . ILE A 1 187 ? -5.887 2.869 3.464 1.00 96.81 187 ILE A O 1
ATOM 1472 N N . GLY A 1 188 ? -7.437 1.571 4.417 1.00 96.50 188 GLY A N 1
ATOM 1473 C CA . GLY A 1 188 ? -8.445 2.625 4.522 1.00 96.50 188 GLY A CA 1
ATOM 1474 C C . GLY A 1 188 ? -8.669 3.077 5.961 1.00 96.50 188 GLY A C 1
ATOM 1475 O O . GLY A 1 188 ? -8.222 2.440 6.911 1.00 96.50 188 GLY A O 1
ATOM 1476 N N . ALA A 1 189 ? 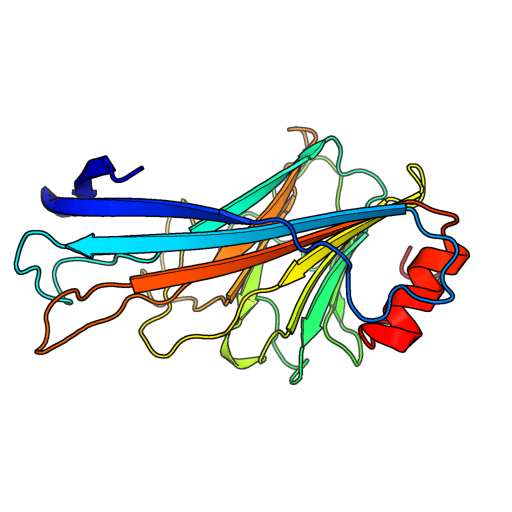-9.384 4.186 6.117 1.00 96.50 189 ALA A N 1
ATOM 1477 C CA . ALA A 1 189 ? -9.713 4.730 7.425 1.00 96.50 189 ALA A CA 1
ATOM 1478 C C . ALA A 1 189 ? -10.884 3.982 8.085 1.00 96.50 189 ALA A C 1
ATOM 1480 O O . ALA A 1 189 ? -11.812 3.508 7.417 1.00 96.50 189 ALA A O 1
ATOM 1481 N N . MET A 1 190 ? -10.896 3.964 9.416 1.00 96.12 190 MET A N 1
ATOM 1482 C CA . MET A 1 190 ? -12.131 3.804 10.176 1.00 96.12 190 MET A CA 1
ATOM 1483 C C . MET A 1 190 ? -12.906 5.121 10.163 1.00 96.12 190 MET A C 1
ATOM 1485 O O . MET A 1 190 ? -12.373 6.169 10.532 1.00 96.12 190 MET A O 1
ATOM 1489 N N . ASN A 1 191 ? -14.186 5.051 9.808 1.00 96.94 191 ASN A N 1
ATOM 1490 C CA . ASN A 1 191 ? -15.082 6.200 9.838 1.00 96.94 191 ASN A CA 1
ATOM 1491 C C . ASN A 1 191 ? -15.989 6.140 11.058 1.00 96.94 191 ASN A C 1
ATOM 1493 O O . ASN A 1 191 ? -16.462 5.065 11.437 1.00 96.94 191 ASN A O 1
ATOM 1497 N N . THR A 1 192 ? -16.281 7.305 11.630 1.00 95.50 192 THR A N 1
ATOM 1498 C CA . THR A 1 192 ? -17.245 7.433 12.720 1.00 95.50 192 THR A CA 1
ATOM 1499 C C . THR A 1 192 ? -18.265 8.526 12.427 1.00 95.50 192 THR A C 1
ATOM 1501 O O . THR A 1 192 ? -17.986 9.502 11.729 1.00 95.50 192 THR A O 1
ATOM 1504 N N . ALA A 1 193 ? -19.481 8.325 12.920 1.00 95.44 193 ALA A N 1
ATOM 1505 C CA . ALA A 1 193 ? -20.575 9.285 12.890 1.00 95.44 193 ALA A CA 1
ATOM 1506 C C . ALA A 1 193 ? -21.267 9.234 14.253 1.00 95.44 193 ALA A C 1
ATOM 1508 O O . ALA A 1 193 ? -21.579 8.150 14.746 1.00 95.44 193 ALA A O 1
ATOM 1509 N N . ASP A 1 194 ? -21.443 10.393 14.890 1.00 94.69 194 ASP A N 1
ATOM 1510 C CA . ASP A 1 194 ? -22.052 10.516 16.222 1.00 94.69 194 ASP A CA 1
ATOM 1511 C C . ASP A 1 194 ? -21.423 9.578 17.282 1.00 94.69 194 ASP A C 1
ATOM 1513 O O . ASP A 1 194 ? -22.109 8.973 18.108 1.00 94.69 194 ASP A O 1
ATOM 1517 N N . GLY A 1 195 ? -20.091 9.422 17.241 1.00 94.75 195 GLY A N 1
ATOM 1518 C CA . GLY A 1 195 ? -19.320 8.567 18.159 1.00 94.75 195 GLY A CA 1
ATOM 1519 C C . GLY A 1 195 ? -19.483 7.058 17.930 1.00 94.75 195 GLY A C 1
ATOM 1520 O O . GLY A 1 195 ? -19.050 6.247 18.757 1.00 94.75 195 GLY A O 1
ATOM 1521 N N . CYS A 1 196 ? -20.119 6.663 16.827 1.00 96.69 196 CYS A N 1
ATOM 1522 C CA . CYS A 1 196 ? -20.325 5.274 16.438 1.00 96.69 196 CYS A CA 1
ATOM 1523 C C . CYS A 1 196 ? -19.590 4.942 15.138 1.00 96.69 196 CYS A C 1
ATOM 1525 O O . CYS A 1 196 ? -19.394 5.810 14.290 1.00 96.69 196 CYS A O 1
ATOM 1527 N N . LEU A 1 197 ? -19.220 3.672 14.965 1.00 97.19 197 LEU A N 1
ATOM 1528 C CA . LEU A 1 197 ? -18.703 3.137 13.709 1.00 97.19 197 LEU A CA 1
ATOM 1529 C C . LEU A 1 197 ? -19.685 3.451 12.577 1.00 97.19 197 LEU A C 1
ATOM 1531 O O . LEU A 1 197 ? -20.866 3.110 12.656 1.00 97.19 197 LEU A O 1
ATOM 1535 N N . ALA A 1 198 ? -19.179 4.082 11.525 1.00 97.44 198 ALA A N 1
ATOM 1536 C CA . ALA A 1 198 ? -19.927 4.414 10.325 1.00 97.44 198 ALA A CA 1
ATOM 1537 C C . ALA A 1 198 ? -19.469 3.552 9.144 1.00 97.44 198 ALA A C 1
ATOM 1539 O O . ALA A 1 198 ? -18.512 2.780 9.236 1.00 97.44 198 ALA A O 1
ATOM 1540 N N . ALA A 1 199 ? -20.165 3.686 8.016 1.00 96.56 199 ALA A N 1
ATOM 1541 C CA . ALA A 1 199 ? -19.742 3.038 6.788 1.00 96.56 199 ALA A CA 1
ATOM 1542 C C . ALA A 1 199 ? -18.372 3.570 6.328 1.00 96.56 199 ALA A C 1
ATOM 1544 O O . ALA A 1 199 ? -18.107 4.777 6.358 1.00 96.56 199 ALA A O 1
ATOM 1545 N N . SER A 1 200 ? -17.516 2.664 5.872 1.00 95.31 200 SER A N 1
ATOM 1546 C CA . SER A 1 200 ? -16.193 2.973 5.334 1.00 95.31 200 SER A CA 1
ATOM 1547 C C . SER A 1 200 ? -15.979 2.266 4.003 1.00 95.31 200 SER A C 1
ATOM 1549 O O . SER A 1 200 ? -16.631 1.265 3.693 1.00 95.31 200 SER A O 1
ATOM 1551 N N . ALA A 1 201 ? -15.088 2.822 3.188 1.00 95.62 201 ALA A N 1
ATOM 1552 C CA . ALA A 1 201 ? -14.711 2.242 1.913 1.00 95.62 201 ALA A CA 1
ATOM 1553 C C . ALA A 1 201 ? -13.209 2.402 1.681 1.00 95.62 201 ALA A C 1
ATOM 1555 O O . ALA A 1 201 ? -12.616 3.402 2.084 1.00 95.62 201 ALA A O 1
ATOM 1556 N N . LEU A 1 202 ? -12.613 1.422 1.011 1.00 97.56 202 LEU A N 1
ATOM 1557 C CA . LEU A 1 202 ? -11.250 1.476 0.499 1.00 97.56 202 LEU A CA 1
ATOM 1558 C C . LEU A 1 202 ? -11.288 1.355 -1.019 1.00 97.56 202 LEU A C 1
ATOM 1560 O O . LEU A 1 202 ? -11.873 0.415 -1.555 1.00 97.56 202 LEU A O 1
ATOM 1564 N N . TYR A 1 203 ? -10.641 2.300 -1.688 1.00 97.56 203 TYR A N 1
ATOM 1565 C CA . TYR A 1 203 ? -10.484 2.312 -3.134 1.00 97.56 203 TYR A CA 1
ATOM 1566 C C . TYR A 1 203 ? -9.042 1.977 -3.463 1.00 97.56 203 TYR A C 1
ATOM 1568 O O . TYR A 1 203 ? -8.152 2.733 -3.092 1.00 97.56 203 TYR A O 1
ATOM 1576 N N . SER A 1 204 ? -8.811 0.898 -4.196 1.00 98.06 204 SER A N 1
ATOM 1577 C CA . SER A 1 204 ? -7.466 0.513 -4.611 1.00 98.06 204 SER A CA 1
ATOM 1578 C C . SER A 1 204 ? -7.404 0.378 -6.123 1.00 98.06 204 SER A C 1
ATOM 1580 O O . SER A 1 204 ? -8.261 -0.253 -6.734 1.00 98.06 204 SER A O 1
ATOM 1582 N N . GLU A 1 205 ? -6.373 0.944 -6.732 1.00 98.06 205 GLU A N 1
ATOM 1583 C CA . GLU A 1 205 ? -5.964 0.649 -8.099 1.00 98.06 205 GLU A CA 1
ATOM 1584 C C . GLU A 1 205 ? -4.755 -0.277 -8.053 1.00 98.06 205 GLU A C 1
ATOM 1586 O O . GLU A 1 205 ? -3.786 0.000 -7.343 1.00 98.06 205 GLU A O 1
ATOM 1591 N N . THR A 1 206 ? -4.810 -1.353 -8.831 1.00 98.38 206 THR A N 1
ATOM 1592 C CA . THR A 1 206 ? -3.662 -2.216 -9.096 1.00 98.38 206 THR A CA 1
ATOM 1593 C C . THR A 1 206 ? -3.332 -2.127 -10.580 1.00 98.38 206 THR A C 1
ATOM 1595 O O . THR A 1 206 ? -4.155 -2.478 -11.429 1.00 98.38 206 THR A O 1
ATOM 1598 N N . LEU A 1 207 ? -2.115 -1.679 -10.892 1.00 98.38 207 LEU A N 1
ATOM 1599 C CA . LEU A 1 207 ? -1.578 -1.612 -12.248 1.00 98.38 207 LEU A CA 1
ATOM 1600 C C . LEU A 1 207 ? -0.350 -2.517 -12.354 1.00 98.38 207 LEU A C 1
ATOM 1602 O O . LEU A 1 207 ? 0.640 -2.335 -11.649 1.00 98.38 207 LEU A O 1
ATOM 1606 N N . ILE A 1 208 ? -0.408 -3.480 -13.268 1.00 98.25 208 ILE A N 1
ATOM 1607 C CA . ILE A 1 208 ? 0.688 -4.397 -13.579 1.00 98.25 208 ILE A CA 1
ATOM 1608 C C . ILE A 1 208 ? 1.151 -4.104 -14.998 1.00 98.25 208 ILE A C 1
ATOM 1610 O O . ILE A 1 208 ? 0.380 -4.247 -15.947 1.00 98.25 208 ILE A O 1
ATOM 1614 N N . LEU A 1 209 ? 2.417 -3.732 -15.151 1.00 98.44 209 LEU A N 1
ATOM 1615 C CA . LEU A 1 209 ? 3.052 -3.431 -16.427 1.00 98.44 209 LEU A CA 1
ATOM 1616 C C . LEU A 1 209 ? 4.104 -4.484 -16.761 1.00 98.44 209 LEU A C 1
ATOM 1618 O O . LEU A 1 209 ? 4.875 -4.925 -15.908 1.00 98.44 209 LEU A O 1
ATOM 1622 N N . LYS A 1 210 ? 4.160 -4.868 -18.036 1.00 98.25 210 LYS A N 1
ATOM 1623 C CA . LYS A 1 210 ? 5.138 -5.815 -18.569 1.00 98.25 210 LYS A CA 1
ATOM 1624 C C . LYS A 1 210 ? 5.767 -5.289 -19.849 1.00 98.25 210 LYS A C 1
ATOM 1626 O O . LYS A 1 210 ? 5.077 -5.029 -20.832 1.00 98.25 210 LYS A O 1
ATOM 1631 N N . GLY A 1 211 ? 7.090 -5.241 -19.879 1.00 97.56 211 GLY A N 1
ATOM 1632 C CA . GLY A 1 211 ? 7.871 -4.831 -21.045 1.00 97.56 211 GLY A CA 1
ATOM 1633 C C . GLY A 1 211 ? 9.335 -4.665 -20.670 1.00 97.56 211 GLY A C 1
ATOM 1634 O O . GLY A 1 211 ? 9.709 -4.981 -19.550 1.00 97.56 211 GLY A O 1
ATOM 1635 N N . ARG A 1 212 ? 10.185 -4.209 -21.595 1.00 96.75 212 ARG A N 1
ATOM 1636 C CA . ARG A 1 212 ? 11.628 -4.070 -21.319 1.00 96.75 212 ARG A CA 1
ATOM 1637 C C . ARG A 1 212 ? 11.853 -3.220 -20.064 1.00 96.75 212 ARG A C 1
ATOM 1639 O O . ARG A 1 212 ? 11.223 -2.178 -19.935 1.00 96.75 212 ARG A O 1
ATOM 1646 N N . THR A 1 213 ? 12.796 -3.607 -19.203 1.00 95.88 213 THR A N 1
ATOM 1647 C CA . THR A 1 213 ? 13.101 -2.874 -17.958 1.00 95.88 213 THR A CA 1
ATOM 1648 C C . THR A 1 213 ? 13.325 -1.381 -18.196 1.00 95.88 213 THR A C 1
ATOM 1650 O O . THR A 1 213 ? 12.787 -0.568 -17.460 1.00 95.88 213 THR A O 1
ATOM 1653 N N . ALA A 1 214 ? 14.019 -1.004 -19.275 1.00 95.69 214 ALA A N 1
ATOM 1654 C CA . ALA A 1 214 ? 14.211 0.402 -19.636 1.00 95.69 214 ALA A CA 1
ATOM 1655 C C . ALA A 1 214 ? 12.889 1.16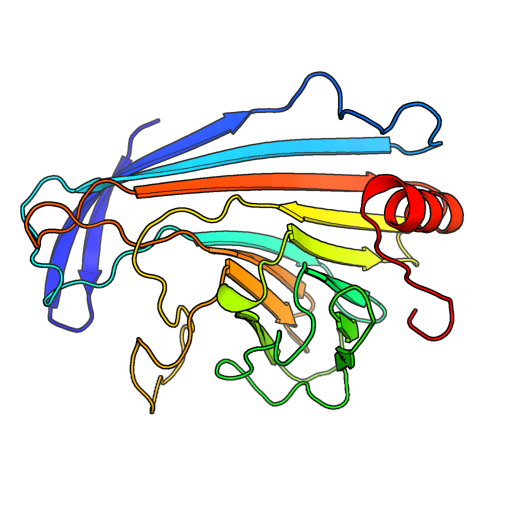6 -19.862 1.00 95.69 214 ALA A C 1
ATOM 1657 O O . ALA A 1 214 ? 12.777 2.312 -19.446 1.00 95.69 214 ALA A O 1
ATOM 1658 N N . GLU A 1 215 ? 11.874 0.533 -20.460 1.00 97.19 215 GLU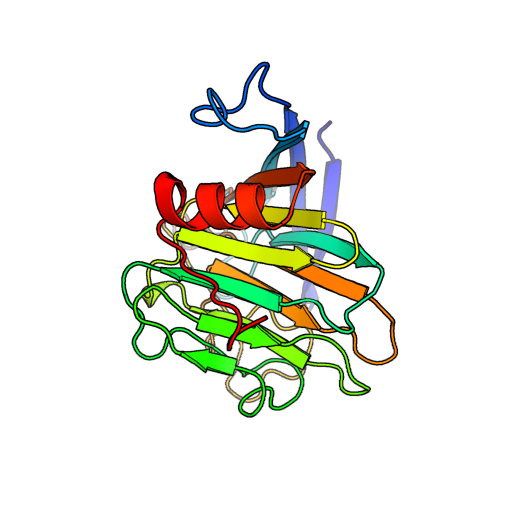 A N 1
ATOM 1659 C CA . GLU A 1 215 ? 10.551 1.146 -20.654 1.00 97.19 215 GLU A CA 1
ATOM 1660 C C . GLU A 1 215 ? 9.768 1.246 -19.339 1.00 97.19 215 GLU A C 1
ATOM 1662 O O . GLU A 1 215 ? 9.057 2.225 -19.134 1.00 97.19 215 GLU A O 1
ATOM 1667 N N . LEU A 1 216 ? 9.920 0.273 -18.431 1.00 97.50 216 LEU A N 1
ATOM 1668 C CA . LEU A 1 216 ? 9.317 0.324 -17.092 1.00 97.50 216 LEU A CA 1
ATOM 1669 C C . LEU A 1 216 ? 9.916 1.462 -16.254 1.00 97.50 216 LEU A C 1
ATOM 1671 O O . LEU A 1 216 ? 9.184 2.214 -15.618 1.00 97.50 216 LEU A O 1
ATOM 1675 N N . LEU A 1 217 ? 11.242 1.616 -16.294 1.00 96.94 217 LEU A N 1
ATOM 1676 C CA . LEU A 1 217 ? 11.952 2.703 -15.616 1.00 96.94 217 LEU A CA 1
ATOM 1677 C C . LEU A 1 217 ? 11.605 4.068 -16.217 1.00 96.94 217 LEU A C 1
ATOM 1679 O O . LEU A 1 217 ? 11.393 5.028 -15.479 1.00 96.94 217 LEU A O 1
ATOM 1683 N N . ARG A 1 218 ? 11.486 4.145 -17.550 1.00 96.69 218 ARG A N 1
ATOM 1684 C CA . ARG A 1 218 ? 11.019 5.353 -18.237 1.00 96.69 218 ARG A CA 1
ATOM 1685 C C . ARG A 1 218 ? 9.605 5.726 -17.798 1.00 96.69 218 ARG A C 1
ATOM 1687 O O . ARG A 1 218 ? 9.368 6.883 -17.470 1.00 96.69 218 ARG A O 1
ATOM 1694 N N . TYR A 1 219 ? 8.692 4.754 -17.734 1.00 97.25 219 TYR A N 1
ATOM 1695 C CA . TYR A 1 219 ? 7.332 4.972 -17.236 1.00 97.25 219 TYR A CA 1
ATOM 1696 C C . TYR A 1 219 ? 7.332 5.507 -15.798 1.00 97.25 219 TYR A C 1
ATOM 1698 O O . TYR A 1 219 ? 6.716 6.539 -15.538 1.00 97.25 219 TYR A O 1
ATOM 1706 N N . LEU A 1 220 ? 8.067 4.864 -14.883 1.00 96.44 220 LEU A N 1
ATOM 1707 C CA . LEU A 1 220 ? 8.166 5.320 -13.491 1.00 96.44 220 LEU A CA 1
ATOM 1708 C C . LEU A 1 220 ? 8.678 6.756 -13.391 1.00 96.44 220 LEU A C 1
ATOM 1710 O O . LEU A 1 220 ? 8.080 7.571 -12.692 1.00 96.44 220 LEU A O 1
ATOM 1714 N N . SER A 1 221 ? 9.743 7.085 -14.122 1.00 96.19 221 SER A N 1
ATOM 1715 C CA . SER A 1 221 ? 10.331 8.417 -14.032 1.00 96.19 221 SER A CA 1
ATOM 1716 C C . SER A 1 221 ? 9.447 9.496 -14.647 1.00 96.19 221 SER A C 1
ATOM 1718 O O . SER A 1 221 ? 9.384 10.591 -14.100 1.00 96.19 221 SER A O 1
ATOM 1720 N N . GLU A 1 222 ? 8.830 9.240 -15.801 1.00 95.94 222 GLU A N 1
ATOM 1721 C CA . GLU A 1 222 ? 8.110 10.270 -16.564 1.00 95.94 222 GLU A CA 1
ATOM 1722 C C . GLU A 1 222 ? 6.650 10.429 -16.124 1.00 95.94 222 GLU A C 1
ATOM 1724 O O . GLU A 1 222 ? 6.080 11.509 -16.284 1.00 95.94 222 GLU A O 1
ATOM 1729 N N . ARG A 1 223 ? 6.021 9.364 -15.608 1.00 95.62 223 ARG A N 1
ATOM 1730 C CA . ARG A 1 223 ? 4.589 9.353 -15.254 1.00 95.62 223 ARG A CA 1
ATOM 1731 C C . ARG A 1 223 ? 4.338 9.334 -13.758 1.00 95.62 223 ARG A C 1
ATOM 1733 O O . ARG A 1 223 ? 3.379 9.955 -13.315 1.00 95.62 223 ARG A O 1
ATOM 1740 N N . GLU A 1 224 ? 5.174 8.632 -13.003 1.00 95.56 224 GLU A N 1
ATOM 1741 C CA . GLU A 1 224 ? 4.970 8.404 -11.567 1.00 95.56 224 GLU A CA 1
ATOM 1742 C C . GLU A 1 224 ? 5.922 9.237 -10.687 1.00 95.56 224 GLU A C 1
ATOM 1744 O O . GLU A 1 224 ? 5.773 9.258 -9.465 1.00 95.56 224 GLU A O 1
ATOM 1749 N N . ASP A 1 225 ? 6.876 9.943 -11.308 1.00 95.06 225 ASP A N 1
ATOM 1750 C CA . ASP A 1 225 ? 7.945 10.717 -10.659 1.00 95.06 225 ASP A CA 1
ATOM 1751 C C . ASP A 1 225 ? 8.771 9.887 -9.655 1.00 95.06 225 ASP A C 1
ATOM 1753 O O . ASP A 1 225 ? 9.195 10.353 -8.599 1.00 95.06 225 ASP A O 1
ATOM 1757 N N . VAL A 1 226 ? 8.999 8.615 -9.995 1.00 95.69 226 VAL A N 1
ATOM 1758 C CA . VAL A 1 226 ? 9.829 7.673 -9.233 1.00 95.69 226 VAL A CA 1
ATOM 1759 C C . VAL A 1 226 ? 11.042 7.297 -10.076 1.00 95.69 226 VAL A C 1
ATOM 1761 O O . VAL A 1 226 ? 10.908 6.844 -11.212 1.00 95.69 226 VAL A O 1
ATOM 1764 N N . ARG A 1 227 ? 12.251 7.465 -9.532 1.00 95.31 227 ARG A N 1
ATOM 1765 C CA . ARG A 1 227 ? 13.505 7.241 -10.274 1.00 95.31 227 ARG A CA 1
ATOM 1766 C C . ARG A 1 227 ? 14.323 6.120 -9.650 1.00 95.31 227 ARG A C 1
ATOM 1768 O O . ARG A 1 227 ? 15.134 6.364 -8.760 1.00 95.31 227 ARG A O 1
ATOM 1775 N N . LEU A 1 228 ? 14.115 4.898 -10.132 1.00 92.31 228 LEU A N 1
ATOM 1776 C CA . LEU A 1 228 ? 14.939 3.744 -9.771 1.00 92.31 228 LEU A CA 1
ATOM 1777 C C . LEU A 1 228 ? 16.131 3.672 -10.735 1.00 92.31 228 LEU A C 1
ATOM 1779 O O . LEU A 1 228 ? 15.946 3.466 -11.935 1.00 92.31 228 LEU A O 1
ATOM 1783 N N . ASP A 1 229 ? 17.345 3.877 -10.230 1.00 83.81 229 ASP A N 1
ATOM 1784 C CA . ASP A 1 229 ? 18.574 3.735 -11.012 1.00 83.81 229 ASP A CA 1
ATOM 1785 C C . ASP A 1 229 ? 19.260 2.385 -10.750 1.00 83.81 229 ASP A C 1
ATOM 1787 O O . ASP A 1 229 ? 18.870 1.623 -9.870 1.00 83.81 229 ASP A O 1
ATOM 1791 N N . SER A 1 230 ? 20.301 2.074 -11.523 1.00 77.00 230 SER A N 1
ATOM 1792 C CA . SER A 1 230 ? 21.016 0.797 -11.420 1.00 77.00 230 SER A CA 1
ATOM 1793 C C . SER A 1 230 ? 21.751 0.580 -10.094 1.00 77.00 230 SER A C 1
ATOM 1795 O O . SER A 1 230 ? 22.195 -0.531 -9.849 1.00 77.00 230 SER A O 1
ATOM 1797 N N . SER A 1 231 ? 21.950 1.614 -9.271 1.00 79.88 231 SER A N 1
ATOM 1798 C CA . SER A 1 231 ? 22.531 1.450 -7.931 1.00 79.88 231 SER A CA 1
ATOM 1799 C C . SER A 1 231 ? 21.490 1.005 -6.897 1.00 79.88 231 SER A C 1
ATOM 1801 O O . SER A 1 231 ? 21.849 0.472 -5.847 1.00 79.88 231 SER A O 1
ATOM 1803 N N . LEU A 1 232 ? 20.208 1.192 -7.221 1.00 77.19 232 LEU A N 1
ATOM 1804 C CA . LEU A 1 232 ? 19.050 0.850 -6.397 1.00 77.19 232 LEU A CA 1
ATOM 1805 C C . LEU A 1 232 ? 18.370 -0.463 -6.825 1.00 77.19 232 LEU A C 1
ATOM 1807 O O . LEU A 1 232 ? 17.446 -0.900 -6.141 1.00 77.19 232 LEU A O 1
ATOM 1811 N N . ILE A 1 233 ? 18.809 -1.064 -7.940 1.00 78.50 233 ILE A N 1
ATOM 1812 C CA . ILE A 1 233 ? 18.234 -2.256 -8.591 1.00 78.50 233 ILE A CA 1
ATOM 1813 C C . ILE A 1 233 ? 19.173 -3.456 -8.488 1.00 78.50 233 ILE A C 1
ATOM 1815 O O . ILE A 1 233 ? 20.374 -3.295 -8.790 1.00 78.50 233 ILE A O 1
#

pLDDT: mean 93.89, std 4.93, range [65.88, 98.69]